Protein 1ZBP (pdb70)

InterPro domains:
  IPR009211 Type VI secretion system accessory component TagJ [PF07024] (139-258)
  IPR009211 Type VI secretion system accessory component TagJ [PIRSF029288] (5-263)
  IPR011990 Tetratricopeptide-like helical domain superfamily [G3DSA:1.25.40.10] (1-86)

Nearest PDB structures (foldseek):
  1zbp-assembly1_A  TM=1.003E+00  e=1.083E-48  Vibrio parahaemolyticus RIMD 2210633
  4uqy-assembly1_A  TM=8.870E-01  e=2.397E-18  Pseudomonas aeruginosa PAO1
  4gyw-assembly2_A  TM=5.677E-01  e=1.350E-01  Homo sapiens
  5hgv-assembly1_A  TM=5.668E-01  e=1.207E-01  Homo sapiens
  6xss-assembly1_A  TM=5.841E-01  e=1.427E-01  synthetic construct

Sequence (261 aa):
TQWKNALSEGQLQQALELLIEAIKASPKDASLRSSFIELLCIDGDFERADEQLQSIKLFPEYLPGASQLRHLVKAAQARKDFAQGAATAKVLGENEELTKSLVSFNLSVSQDYEQVSELALQIEELRQEKGFLANDTSFSDVRDIDDRLGGYIELFSTAGNYFLVPIASINTLEIKSATSLLESVWRPVEFDIDGLGEGEGHPTYVDSESDAQKLGRETDWKQIADKEVYLGLGLKCWLVGEALPISDLQNLQVIKELALE

Secondary structure (DSSP, 8-state):
--HHHHTTTT-HHHHHHHHHHHHHT-TT-HHHHHHHHHHHHHHT-HHHHHHH--HHHH-GGGHHHHHHHHHHHHHHHHHHHHTTS---EE---S-HHHHHHHHHHHH-----HHHHHHHHHHHHHH-----EEETTEEES-EEESSTTTTTEEEEE-TTS-EEEEEGGGEEEEEEPPP-SSGGGTS--EEEEETTTEEEEE----TT--SHHHHTT--EEEEE-SSSS-EEEEES-EEEE---EEGGG--EEEE---TT--

Foldseek 3Di:
DVLVVCVVVLNLVVSLVVLVVVCVVPVLDLVSLVLNLLSCVLQVVLVVSLVSLCCCVSPVVCVVVSVQVNLQSLQLVLVLVLLAADQADEPADPPVVLVVLLNVLSNVVVVVVVSVLVSLVVNLVPQDFFWKQFPNRTFRGKFWPASSLTQWDWFQDSNNGIYTYGVNQWAKKFWDDDPDQNCQAWTKMWTAGPPPGTDITTHQFSPAHRSCQSSQNDKDWDDSDPHPHIHITHFTWMCTHNTHTVVPTGMIHTDDDPVVD

Organism: Vibrio parahaemolyticus serotype O3:K6 (strain RIMD 2210633) (NCBI:txid223926)

CATH classification: 1.25.40.10

Solvent-accessible surface area: 13238 Å² total

Structure (mmCIF, N/CA/C/O backbone):
data_1ZBP
#
_entry.id   1ZBP
#
_cell.length_a   97.407
_cell.length_b   97.407
_cell.length_c   104.994
_cell.angle_alpha   90.00
_cell.angle_beta   90.00
_cell.angle_gamma   120.00
#
_symmetry.space_group_name_H-M   'H 3'
#
loop_
_entity.id
_entity.type
_entity.pdbx_description
1 polymer 'hypothetical protein VPA1032'
2 water water
#
loop_
_atom_site.group_PDB
_atom_site.id
_atom_site.type_symbol
_atom_site.label_atom_id
_atom_site.label_alt_id
_atom_site.label_comp_id
_atom_site.label_asym_id
_atom_site.label_entity_id
_atom_site.label_seq_id
_atom_site.pdbx_PDB_ins_code
_atom_site.Cartn_x
_atom_site.Cartn_y
_atom_site.Cartn_z
_atom_site.occupancy
_atom_site.B_iso_or_equiv
_atom_site.auth_seq_id
_atom_site.auth_comp_id
_atom_site.auth_asym_id
_atom_site.auth_atom_id
_atom_site.pdbx_PDB_model_num
ATOM 1 N N . THR A 1 2 ? 57.769 60.294 60.584 1.00 75.59 2 THR A N 1
ATOM 2 C CA . THR A 1 2 ? 57.084 61.579 60.242 1.00 76.74 2 THR A CA 1
ATOM 3 C C . THR A 1 2 ? 56.192 62.019 61.402 1.00 76.57 2 THR A C 1
ATOM 4 O O . THR A 1 2 ? 56.415 61.614 62.540 1.00 76.62 2 THR A O 1
ATOM 8 N N . GLN A 1 3 ? 55.189 62.849 61.113 1.00 76.99 3 GLN A N 1
ATOM 9 C CA . GLN A 1 3 ? 54.270 63.326 62.147 1.00 76.44 3 GLN A CA 1
ATOM 10 C C . GLN A 1 3 ? 52.838 62.848 61.905 1.00 75.76 3 GLN A C 1
ATOM 11 O O . GLN A 1 3 ? 52.124 62.513 62.851 1.00 75.90 3 GLN A O 1
ATOM 17 N N . TRP A 1 4 ? 52.416 62.829 60.641 1.00 74.81 4 TRP A N 1
ATOM 18 C CA . TRP A 1 4 ? 51.068 62.380 60.300 1.00 73.79 4 TRP A CA 1
ATOM 19 C C . TRP A 1 4 ? 50.928 60.888 60.596 1.00 72.90 4 TRP A C 1
ATOM 20 O O . TRP A 1 4 ? 49.878 60.433 61.050 1.00 72.42 4 TRP A O 1
ATOM 31 N N . LYS A 1 5 ? 52.005 60.142 60.350 1.00 71.89 5 LYS A N 1
ATOM 32 C CA . LYS A 1 5 ? 52.044 58.699 60.568 1.00 71.47 5 LYS A CA 1
ATOM 33 C C . LYS A 1 5 ? 51.934 58.386 62.059 1.00 72.02 5 LYS A C 1
ATOM 34 O O . LYS A 1 5 ? 51.720 57.238 62.459 1.00 71.71 5 LYS A O 1
ATOM 40 N N . ASN A 1 6 ? 52.081 59.425 62.875 1.00 72.53 6 ASN A N 1
ATOM 41 C CA . ASN A 1 6 ? 52.000 59.296 64.324 1.00 72.76 6 ASN A CA 1
ATOM 42 C C . ASN A 1 6 ? 50.585 59.695 64.747 1.00 72.34 6 ASN A C 1
ATOM 43 O O . ASN A 1 6 ? 50.032 59.155 65.709 1.00 73.19 6 ASN A O 1
ATOM 48 N N . ALA A 1 7 ? 49.994 60.637 64.020 1.00 70.66 7 ALA A N 1
ATOM 49 C CA . ALA A 1 7 ? 48.641 61.071 64.3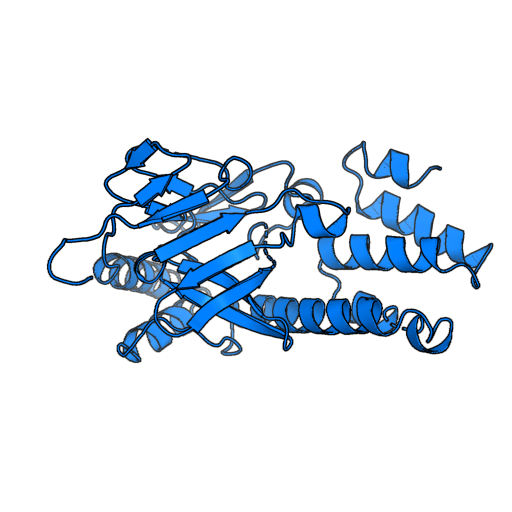29 1.00 69.43 7 ALA A CA 1
ATOM 50 C C . ALA A 1 7 ? 47.669 59.961 63.944 1.00 68.70 7 ALA A C 1
ATOM 51 O O . ALA A 1 7 ? 46.591 59.845 64.520 1.00 69.32 7 ALA A O 1
ATOM 53 N N . LEU A 1 8 ? 48.062 59.147 62.967 1.00 67.71 8 LEU A N 1
ATOM 54 C CA . LEU A 1 8 ? 47.230 58.038 62.505 1.00 67.42 8 LEU A CA 1
ATOM 55 C C . LEU A 1 8 ? 47.259 56.885 63.514 1.00 67.85 8 LEU A C 1
ATOM 56 O O . LEU A 1 8 ? 46.322 56.088 63.584 1.00 67.78 8 LEU A O 1
ATOM 61 N N . SER A 1 9 ? 48.338 56.792 64.289 1.00 68.48 9 SER A N 1
ATOM 62 C CA . SER A 1 9 ? 48.454 55.747 65.309 1.00 69.00 9 SER A CA 1
ATOM 63 C C . SER A 1 9 ? 47.545 56.092 66.491 1.00 69.41 9 SER A C 1
ATOM 64 O O . SER A 1 9 ? 47.078 55.210 67.208 1.00 68.14 9 SER A O 1
ATOM 67 N N . GLU A 1 10 ? 47.307 57.385 66.689 1.00 70.14 10 GLU A N 1
ATOM 68 C CA . GLU A 1 10 ? 46.459 57.841 67.776 1.00 72.36 10 GLU A CA 1
ATOM 69 C C . GLU A 1 10 ? 45.007 57.870 67.330 1.00 72.39 10 GLU A C 1
ATOM 70 O O . GLU A 1 10 ? 44.173 58.548 67.938 1.00 72.56 10 GLU A O 1
ATOM 76 N N . GLY A 1 11 ? 44.716 57.142 66.256 1.00 71.99 11 GLY A N 1
ATOM 77 C CA . GLY A 1 11 ? 43.364 57.087 65.731 1.00 70.52 11 GLY A CA 1
ATOM 78 C C . GLY A 1 11 ? 42.839 58.439 65.299 1.00 69.89 11 GLY A C 1
ATOM 79 O O . GLY A 1 11 ? 41.630 58.644 65.227 1.00 69.74 11 GLY A O 1
ATOM 80 N N . GLN A 1 12 ? 43.744 59.369 65.012 1.00 69.86 12 GLN A N 1
ATOM 81 C CA . GLN A 1 12 ? 43.335 60.704 64.591 1.00 70.48 12 GLN A CA 1
ATOM 82 C C . GLN A 1 12 ? 43.410 60.828 63.068 1.00 69.77 12 GLN A C 1
ATOM 83 O O . GLN A 1 12 ? 44.470 61.121 62.510 1.00 68.30 12 GLN A O 1
ATOM 89 N N . LEU A 1 13 ? 42.277 60.602 62.407 1.00 69.28 13 LEU A N 1
ATOM 90 C CA . LEU A 1 13 ? 42.200 60.666 60.953 1.00 68.18 13 LEU A CA 1
ATOM 91 C C . LEU A 1 13 ? 42.212 62.101 60.443 1.00 67.64 13 LEU A C 1
ATOM 92 O O . LEU A 1 13 ? 42.979 62.428 59.542 1.00 67.40 13 LEU A O 1
ATOM 97 N N . GLN A 1 14 ? 41.373 62.959 61.012 1.00 66.96 14 GLN A N 1
ATOM 98 C CA . GLN A 1 14 ? 41.329 64.346 60.574 1.00 67.05 14 GLN A CA 1
ATOM 99 C C . GLN A 1 14 ? 42.699 65.012 60.699 1.00 67.85 14 GLN A C 1
ATOM 100 O O . GLN A 1 14 ? 43.175 65.646 59.755 1.00 67.80 14 GLN A O 1
ATOM 106 N N . GLN A 1 15 ? 43.334 64.862 61.861 1.00 67.61 15 GLN A N 1
ATOM 107 C CA . GLN A 1 15 ? 44.654 65.447 62.099 1.00 67.33 15 GLN A CA 1
ATOM 108 C C . GLN A 1 15 ? 45.689 64.921 61.107 1.00 66.51 15 GLN A C 1
ATOM 109 O O . GLN A 1 15 ? 46.507 65.682 60.592 1.00 65.61 15 GLN A O 1
ATOM 115 N N . ALA A 1 16 ? 45.648 63.617 60.848 1.00 66.32 16 ALA A N 1
ATOM 116 C CA . ALA A 1 16 ? 46.582 62.981 59.921 1.00 66.10 16 ALA A CA 1
ATOM 117 C C . ALA A 1 16 ? 46.491 63.609 58.531 1.00 65.88 16 ALA A C 1
ATOM 118 O O . ALA A 1 16 ? 47.498 63.712 57.826 1.00 65.53 16 ALA A O 1
ATOM 120 N N . LEU A 1 17 ? 45.287 64.031 58.146 1.00 65.36 17 LEU A N 1
ATOM 121 C CA . LEU A 1 17 ? 45.068 64.660 56.848 1.00 65.65 17 LEU A CA 1
ATOM 122 C C . LEU A 1 17 ? 45.709 66.047 56.801 1.00 65.84 17 LEU A C 1
ATOM 123 O O . LEU A 1 17 ? 46.347 66.413 55.810 1.00 65.83 17 LEU A O 1
ATOM 128 N N . GLU A 1 18 ? 45.547 66.809 57.881 1.00 66.74 18 GLU A N 1
ATOM 129 C CA . GLU A 1 18 ? 46.109 68.159 57.978 1.00 66.24 18 GLU A CA 1
ATOM 130 C C . GLU A 1 18 ? 47.624 68.113 57.850 1.00 65.34 18 GLU A C 1
ATOM 131 O O . GLU A 1 18 ? 48.223 68.931 57.157 1.00 64.53 18 GLU A O 1
ATOM 137 N N . LEU A 1 19 ? 48.240 67.157 58.536 1.00 65.45 19 LEU A N 1
ATOM 138 C CA . LEU A 1 19 ? 49.689 67.009 58.482 1.00 66.32 19 LEU A CA 1
ATOM 139 C C . LEU A 1 19 ? 50.176 66.642 57.071 1.00 65.66 19 LEU A C 1
ATOM 140 O O . LEU A 1 19 ? 51.353 66.812 56.754 1.00 65.73 19 LEU A O 1
ATOM 145 N N . LEU A 1 20 ? 49.270 66.149 56.230 1.00 64.30 20 LEU A N 1
ATOM 146 C CA . LEU A 1 20 ? 49.624 65.783 54.866 1.00 63.53 20 LEU A CA 1
ATOM 147 C C . LEU A 1 20 ? 49.390 66.945 53.905 1.00 64.32 20 LEU A C 1
ATOM 148 O O . LEU A 1 20 ? 50.253 67.267 53.087 1.00 63.96 20 LEU A O 1
ATOM 153 N N . ILE A 1 21 ? 48.227 67.579 54.006 1.00 65.46 21 ILE A N 1
ATOM 154 C CA . ILE A 1 21 ? 47.907 68.700 53.138 1.00 67.04 21 ILE A CA 1
ATOM 155 C C . ILE A 1 21 ? 48.964 69.784 53.258 1.00 68.62 21 ILE A C 1
ATOM 156 O O . ILE A 1 21 ? 49.348 70.392 52.261 1.00 69.37 21 ILE A O 1
ATOM 161 N N . GLU A 1 22 ? 49.428 70.025 54.482 1.00 70.19 22 GLU A N 1
ATOM 162 C CA . GLU A 1 22 ? 50.454 71.032 54.733 1.00 71.32 22 GLU A CA 1
ATOM 163 C C . GLU A 1 22 ? 51.822 70.503 54.295 1.00 71.42 22 GLU A C 1
ATOM 164 O O . GLU A 1 22 ? 52.704 71.275 53.916 1.00 71.55 22 GLU A O 1
ATOM 170 N N . ALA A 1 23 ? 51.993 69.184 54.348 1.00 71.11 23 ALA A N 1
ATOM 171 C CA . ALA A 1 23 ? 53.256 68.559 53.963 1.00 71.35 23 ALA A CA 1
ATOM 172 C C . ALA A 1 23 ? 53.529 68.666 52.465 1.00 72.34 23 ALA A C 1
ATOM 173 O O . ALA A 1 23 ? 54.682 68.790 52.043 1.00 72.90 23 ALA A O 1
ATOM 175 N N . ILE A 1 24 ? 52.471 68.614 51.660 1.00 73.05 24 ILE A N 1
ATOM 176 C CA . ILE A 1 24 ? 52.622 68.716 50.214 1.00 74.31 24 ILE A CA 1
ATOM 177 C C . ILE A 1 24 ? 52.843 70.174 49.797 1.00 74.82 24 ILE A C 1
ATOM 178 O O . ILE A 1 24 ? 53.385 70.444 48.726 1.00 74.53 24 ILE A O 1
ATOM 183 N N . LYS A 1 25 ? 52.426 71.111 50.644 1.00 75.44 25 LYS A N 1
ATOM 184 C CA . LYS A 1 25 ? 52.607 72.532 50.351 1.00 75.81 25 LYS A CA 1
ATOM 185 C C . LYS A 1 25 ? 54.094 72.881 50.458 1.00 75.66 25 LYS A C 1
ATOM 186 O O . LYS A 1 25 ? 54.550 73.867 49.884 1.00 77.08 25 LYS A O 1
ATOM 192 N N . ALA A 1 26 ? 54.843 72.068 51.199 1.00 74.58 26 ALA A N 1
ATOM 193 C CA . ALA A 1 26 ? 56.273 72.287 51.372 1.00 73.99 26 ALA A CA 1
ATOM 194 C C . ALA A 1 26 ? 57.071 71.370 50.444 1.00 73.36 26 ALA A C 1
ATOM 195 O O . ALA A 1 26 ? 58.303 71.371 50.459 1.00 73.01 26 ALA A O 1
ATOM 197 N N . SER A 1 27 ? 56.353 70.589 49.642 1.00 73.02 27 SER A N 1
ATOM 198 C CA . SER A 1 27 ? 56.961 69.662 48.690 1.00 73.36 27 SER A CA 1
ATOM 199 C C . SER A 1 27 ? 55.856 69.115 47.774 1.00 73.15 27 SER A C 1
ATOM 200 O O . SER A 1 27 ? 55.538 67.926 47.808 1.00 73.18 27 SER A O 1
ATOM 203 N N . PRO A 1 28 ? 55.257 69.988 46.939 1.00 72.82 28 PRO A N 1
ATOM 204 C CA . PRO A 1 28 ? 54.181 69.627 46.007 1.00 72.52 28 PRO A CA 1
ATOM 205 C C . PRO A 1 28 ? 54.571 68.650 44.906 1.00 71.50 28 PRO A C 1
ATOM 206 O O . PRO A 1 28 ? 53.709 68.104 44.223 1.00 71.29 28 PRO A O 1
ATOM 210 N N . LYS A 1 29 ? 55.868 68.434 44.736 1.00 71.07 29 LYS A N 1
ATOM 211 C CA . LYS A 1 29 ? 56.343 67.525 43.707 1.00 70.67 29 LYS A CA 1
ATOM 212 C C . LYS A 1 29 ? 56.722 66.172 44.291 1.00 70.37 29 LYS A C 1
ATOM 213 O O . LYS A 1 29 ? 57.536 65.448 43.712 1.00 70.88 29 LYS A O 1
ATOM 219 N N . ASP A 1 30 ? 56.134 65.832 45.438 1.00 69.53 30 ASP A N 1
ATOM 220 C CA . ASP A 1 30 ? 56.414 64.548 46.080 1.00 68.44 30 ASP A CA 1
ATOM 221 C C . ASP A 1 30 ? 55.245 63.580 45.887 1.00 68.12 30 ASP A C 1
ATOM 222 O O . ASP A 1 30 ? 54.127 63.839 46.332 1.00 67.32 30 ASP A O 1
ATOM 227 N N . ALA A 1 31 ? 55.517 62.462 45.221 1.00 67.88 31 ALA A N 1
ATOM 228 C CA . ALA A 1 31 ? 54.499 61.452 44.949 1.00 67.28 31 ALA A CA 1
ATOM 229 C C . ALA A 1 31 ? 54.009 60.754 46.221 1.00 66.98 31 ALA A C 1
ATOM 230 O O . ALA A 1 31 ? 52.800 60.705 46.478 1.00 66.79 31 ALA A O 1
ATOM 232 N N . SER A 1 32 ? 54.949 60.224 47.008 1.00 65.60 32 SER A N 1
ATOM 233 C CA . SER A 1 32 ? 54.640 59.521 48.258 1.00 63.31 32 SER A CA 1
ATOM 234 C C . SER A 1 32 ? 53.681 60.283 49.167 1.00 61.48 32 SER A C 1
ATOM 235 O O . SER A 1 32 ? 52.785 59.68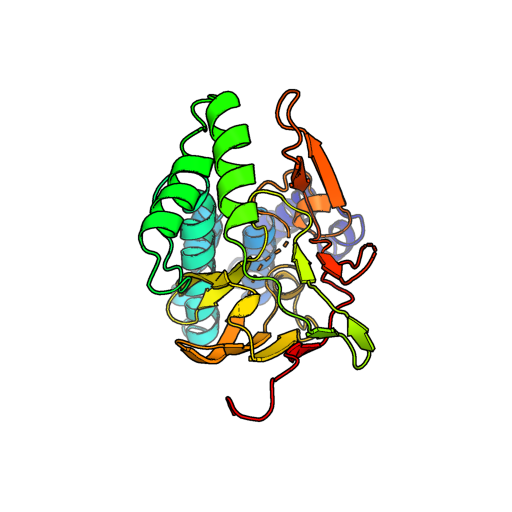9 49.758 1.00 61.49 32 SER A O 1
ATOM 238 N N . LEU A 1 33 ? 53.875 61.593 49.291 1.00 59.90 33 LEU A N 1
ATOM 239 C CA . LEU A 1 33 ? 53.003 62.395 50.137 1.00 57.51 33 LEU A CA 1
ATOM 240 C C . LEU A 1 33 ? 51.604 62.478 49.542 1.00 56.12 33 LEU A C 1
ATOM 241 O O . LEU A 1 33 ? 50.622 62.220 50.235 1.00 56.56 33 LEU A O 1
ATOM 246 N N . ARG A 1 34 ? 51.509 62.831 48.262 1.00 54.30 34 ARG A N 1
ATOM 247 C CA . ARG A 1 34 ? 50.206 62.934 47.608 1.00 51.74 34 ARG A CA 1
ATOM 248 C C . ARG A 1 34 ? 49.487 61.583 47.657 1.00 49.55 34 ARG A C 1
ATOM 249 O O . ARG A 1 34 ? 48.290 61.518 47.944 1.00 48.10 34 ARG A O 1
ATOM 257 N N . SER A 1 35 ? 50.238 60.515 47.397 1.00 46.65 35 SER A N 1
ATOM 258 C CA . SER A 1 35 ? 49.713 59.151 47.420 1.00 47.20 35 SER A CA 1
ATOM 259 C C . SER A 1 35 ? 49.150 58.794 48.794 1.00 48.41 35 SER A C 1
ATOM 260 O O . SER A 1 35 ? 48.032 58.282 48.905 1.00 50.45 35 SER A O 1
ATOM 263 N N . SER A 1 36 ? 49.922 59.058 49.844 1.00 48.03 36 SER A N 1
ATOM 264 C CA . SER A 1 36 ? 49.470 58.768 51.204 1.00 46.37 36 SER A CA 1
ATOM 265 C C . SER A 1 36 ? 48.251 59.617 51.560 1.00 44.74 36 SER A C 1
ATOM 266 O O . SER A 1 36 ? 47.405 59.207 52.354 1.00 44.45 36 SER A O 1
ATOM 269 N N . PHE A 1 37 ? 48.161 60.800 50.966 1.00 43.35 37 PHE A N 1
ATOM 270 C CA . PHE A 1 37 ? 47.040 61.705 51.230 1.00 44.01 37 PHE A CA 1
ATOM 271 C C . PHE A 1 37 ? 45.752 61.192 50.546 1.00 44.51 37 PHE A C 1
ATOM 272 O O . PHE A 1 37 ? 44.638 61.467 51.005 1.00 42.81 37 PHE A O 1
ATOM 280 N N . ILE A 1 38 ? 45.915 60.436 49.457 1.00 44.14 38 ILE A N 1
ATOM 281 C CA . ILE A 1 38 ? 44.784 59.874 48.718 1.00 43.04 38 ILE A CA 1
ATOM 282 C C . ILE A 1 38 ? 44.188 58.690 49.487 1.00 42.57 38 ILE A C 1
ATOM 283 O O . ILE A 1 38 ? 42.962 58.525 49.555 1.00 40.18 38 ILE A O 1
ATOM 288 N N . GLU A 1 39 ? 45.060 57.863 50.058 1.00 42.83 39 GLU A N 1
ATOM 289 C CA . GLU A 1 39 ? 44.606 56.697 50.808 1.00 44.03 39 GLU A CA 1
ATOM 290 C C . GLU A 1 39 ? 43.754 57.125 51.993 1.00 43.17 39 GLU A C 1
ATOM 291 O O . GLU A 1 39 ? 42.633 56.636 52.172 1.00 42.58 39 GLU A O 1
ATOM 297 N N . LEU A 1 40 ? 44.273 58.057 52.787 1.00 42.89 40 LEU A N 1
ATOM 298 C CA . LEU A 1 40 ? 43.551 58.545 53.957 1.00 44.29 40 LEU A CA 1
ATOM 299 C C . LEU A 1 40 ? 42.304 59.340 53.576 1.00 44.02 40 LEU A C 1
ATOM 300 O O . LEU A 1 40 ? 41.466 59.650 54.429 1.00 45.26 40 LEU A O 1
ATOM 305 N N . LEU A 1 41 ? 42.180 59.676 52.296 1.00 43.86 41 LEU A N 1
ATOM 306 C CA . LEU A 1 41 ? 41.007 60.408 51.811 1.00 43.85 41 LEU A CA 1
ATOM 307 C C . LEU A 1 41 ? 39.865 59.426 51.535 1.00 43.07 41 LEU A C 1
ATOM 308 O O . LEU A 1 41 ? 38.686 59.740 51.738 1.00 39.65 41 LEU A O 1
ATOM 313 N N . CYS A 1 42 ? 40.224 58.234 51.066 1.00 42.97 42 CYS A N 1
ATOM 314 C CA . CYS A 1 42 ? 39.223 57.210 50.789 1.00 43.71 42 CYS A CA 1
ATOM 315 C C . CYS A 1 42 ? 38.650 56.675 52.104 1.00 42.90 42 CYS A C 1
ATOM 316 O O . CYS A 1 42 ? 37.454 56.385 52.199 1.00 42.04 42 CYS A O 1
ATOM 319 N N . ILE A 1 43 ? 39.505 56.563 53.118 1.00 41.84 43 ILE A N 1
ATOM 320 C CA . ILE A 1 43 ? 39.074 56.090 54.422 1.00 40.72 43 ILE A CA 1
ATOM 321 C C . ILE A 1 43 ? 38.081 57.089 55.026 1.00 41.24 43 ILE A C 1
ATOM 322 O O . ILE A 1 43 ? 37.110 56.700 55.675 1.00 40.83 43 ILE A O 1
ATOM 327 N N . ASP A 1 44 ? 38.324 58.377 54.801 1.00 41.98 44 ASP A N 1
ATOM 328 C CA . ASP A 1 44 ? 37.454 59.418 55.331 1.00 42.85 44 ASP A CA 1
ATOM 329 C C . ASP A 1 44 ? 36.137 59.451 54.575 1.00 43.39 44 ASP A C 1
ATOM 330 O O . ASP A 1 44 ? 35.130 59.966 55.071 1.00 43.58 44 ASP A O 1
ATOM 335 N N . GLY A 1 45 ? 36.154 58.911 53.361 1.00 43.02 45 GLY A N 1
ATOM 336 C CA . GLY A 1 45 ? 34.952 58.893 52.550 1.00 44.41 45 GLY A CA 1
ATOM 337 C C . GLY A 1 45 ? 34.825 60.065 51.590 1.00 44.78 45 GLY A C 1
ATOM 338 O O . GLY A 1 45 ? 33.884 60.121 50.803 1.00 43.76 45 GLY A O 1
ATOM 339 N N . ASP A 1 46 ? 35.751 61.017 51.656 1.00 46.05 46 ASP A N 1
ATOM 340 C CA . ASP A 1 46 ? 35.690 62.165 50.753 1.00 47.80 46 ASP A CA 1
ATOM 341 C C . ASP A 1 46 ? 36.157 61.673 49.382 1.00 47.61 46 ASP A C 1
ATOM 342 O O . ASP A 1 46 ? 37.326 61.824 49.012 1.00 47.14 46 ASP A O 1
ATOM 347 N N . PHE A 1 47 ? 35.240 61.074 48.630 1.00 47.49 47 PHE A N 1
ATOM 348 C CA . PHE A 1 47 ? 35.580 60.538 47.318 1.00 47.62 47 PHE A CA 1
ATOM 349 C C . PHE A 1 47 ? 35.827 61.628 46.270 1.00 48.82 47 PHE A C 1
ATOM 350 O O . PHE A 1 47 ? 36.776 61.542 45.482 1.00 48.73 47 PHE A O 1
ATOM 358 N N . GLU A 1 48 ? 34.982 62.653 46.260 1.00 50.08 48 GLU A N 1
ATOM 359 C CA . GLU A 1 48 ? 35.121 63.735 45.289 1.00 52.97 48 GLU A CA 1
ATOM 360 C C . GLU A 1 48 ? 36.540 64.323 45.322 1.00 52.13 48 GLU A C 1
ATOM 361 O O . GLU A 1 48 ? 37.135 64.580 44.275 1.00 50.99 48 GLU A O 1
ATOM 367 N N . ARG A 1 49 ? 37.076 64.506 46.528 1.00 51.03 49 ARG A N 1
ATOM 368 C CA . ARG A 1 49 ? 38.421 65.045 46.726 1.00 50.17 49 ARG A CA 1
ATOM 369 C C . ARG A 1 49 ? 39.483 64.015 46.318 1.00 49.02 49 ARG A C 1
ATOM 370 O O . ARG A 1 49 ? 40.413 64.330 45.570 1.00 48.38 49 ARG A O 1
ATOM 378 N N . ALA A 1 50 ? 39.343 62.787 46.815 1.00 46.63 50 ALA A N 1
ATOM 379 C CA . ALA A 1 50 ? 40.284 61.712 46.501 1.00 45.90 50 ALA A CA 1
ATOM 380 C C . ALA A 1 50 ? 40.450 61.569 44.992 1.00 44.54 50 ALA A C 1
ATOM 381 O O . ALA A 1 50 ? 41.549 61.347 44.491 1.00 44.65 50 ALA A O 1
ATOM 383 N N . ASP A 1 51 ? 39.346 61.700 44.272 1.00 44.38 51 ASP A N 1
ATOM 384 C CA . ASP A 1 51 ? 39.375 61.579 42.829 1.00 45.08 51 ASP A CA 1
ATOM 385 C C . ASP A 1 51 ? 40.147 62.769 42.257 1.00 45.53 51 ASP A C 1
ATOM 386 O O . ASP A 1 51 ? 40.980 62.604 41.369 1.00 44.18 51 ASP A O 1
ATOM 391 N N . GLU A 1 52 ? 39.888 63.960 42.793 1.00 46.00 52 GLU A N 1
ATOM 392 C CA . GLU A 1 52 ? 40.576 65.174 42.356 1.00 48.18 52 GLU A CA 1
ATOM 393 C C . GLU A 1 52 ? 42.088 64.986 42.475 1.00 47.66 52 GLU A C 1
ATOM 394 O O . GLU A 1 52 ? 42.837 65.328 41.564 1.00 47.11 52 GLU A O 1
ATOM 400 N N . GLN A 1 53 ? 42.537 64.440 43.600 1.00 46.98 53 GLN A N 1
ATOM 401 C CA . GLN A 1 53 ? 43.963 64.213 43.812 1.00 46.26 53 GLN A CA 1
ATOM 402 C C . GLN A 1 53 ? 44.510 63.119 42.892 1.00 46.11 53 GLN A C 1
ATOM 403 O O . GLN A 1 53 ? 45.669 63.159 42.486 1.00 43.64 53 GLN A O 1
ATOM 409 N N . LEU A 1 54 ? 43.674 62.138 42.569 1.00 46.42 54 LEU A N 1
ATOM 410 C CA . LEU A 1 54 ? 44.093 61.054 41.690 1.00 46.27 54 LEU A CA 1
ATOM 411 C C . LEU A 1 54 ? 44.264 61.565 40.257 1.00 47.36 54 LEU A C 1
ATOM 412 O O . LEU A 1 54 ? 45.097 61.064 39.507 1.00 47.10 54 LEU A O 1
ATOM 425 N N . GLN A 1 56 ? 45.243 64.620 39.511 1.00 49.33 56 GLN A N 1
ATOM 426 C CA . GLN A 1 56 ? 46.458 65.425 39.527 1.00 48.21 56 GLN A CA 1
ATOM 427 C C . GLN A 1 56 ? 47.734 64.597 39.534 1.00 48.00 56 GLN A C 1
ATOM 428 O O . GLN A 1 56 ? 48.670 64.892 38.791 1.00 48.80 56 GLN A O 1
ATOM 434 N N . SER A 1 57 ? 47.769 63.561 40.364 1.00 47.54 57 SER A N 1
ATOM 435 C CA . SER A 1 57 ? 48.935 62.688 40.433 1.00 47.42 57 SER A CA 1
ATOM 436 C C . SER A 1 57 ? 49.237 62.028 39.080 1.00 45.81 57 SER A C 1
ATOM 437 O O . SER A 1 57 ? 50.387 61.688 38.789 1.00 45.38 57 SER A O 1
ATOM 440 N N . ILE A 1 58 ? 48.209 61.849 38.255 1.00 44.72 58 ILE A N 1
ATOM 441 C CA . ILE A 1 58 ? 48.399 61.239 36.942 1.00 42.25 58 ILE A CA 1
ATOM 442 C C . ILE A 1 58 ? 49.157 62.210 36.060 1.00 41.61 58 ILE A C 1
ATOM 443 O O . ILE A 1 58 ? 50.066 61.816 35.325 1.00 41.63 58 ILE A O 1
ATOM 448 N N . LYS A 1 59 ? 48.786 63.485 36.144 1.00 41.17 59 LYS A N 1
ATOM 449 C CA . LYS A 1 59 ? 49.444 64.522 35.354 1.00 41.37 59 LYS A CA 1
ATOM 450 C C . LYS A 1 59 ? 50.878 64.700 35.807 1.00 41.36 59 LYS A C 1
ATOM 451 O O . LYS A 1 59 ? 51.794 64.792 34.986 1.00 40.80 59 LYS A O 1
ATOM 457 N N . LEU A 1 60 ? 51.064 64.741 37.122 1.00 41.41 60 LEU A N 1
ATOM 458 C CA . LEU A 1 60 ? 52.376 64.949 37.702 1.00 40.65 60 LEU A CA 1
ATOM 459 C C . LEU A 1 60 ? 53.293 63.759 37.655 1.00 40.14 60 LEU A C 1
ATOM 460 O O . LEU A 1 60 ? 54.504 63.913 37.511 1.00 38.89 60 LEU A O 1
ATOM 465 N N . PHE A 1 61 ? 52.710 62.569 37.778 1.00 41.65 61 PHE A N 1
ATOM 466 C CA . PHE A 1 61 ? 53.482 61.319 37.812 1.00 41.49 61 PHE A CA 1
ATOM 467 C C . PHE A 1 61 ? 52.840 60.236 36.937 1.00 42.88 61 PHE A C 1
ATOM 468 O O . PHE A 1 61 ? 52.500 59.149 37.422 1.00 42.96 61 PHE A O 1
ATOM 476 N N . PRO A 1 62 ? 52.686 60.512 35.629 1.00 42.24 62 PRO A N 1
ATOM 477 C CA . PRO A 1 62 ? 52.081 59.565 34.689 1.00 42.07 62 PRO A CA 1
ATOM 478 C C . PRO A 1 62 ? 52.709 58.176 34.701 1.00 41.44 62 PRO A C 1
ATOM 479 O O . PRO A 1 62 ? 52.158 57.230 34.133 1.00 40.82 62 PRO A O 1
ATOM 483 N N . GLU A 1 63 ? 53.865 58.052 35.340 1.00 40.60 63 GLU A N 1
ATOM 484 C CA . GLU A 1 63 ? 54.544 56.765 35.413 1.00 42.06 63 GLU A CA 1
ATOM 485 C C . GLU A 1 63 ? 53.796 55.824 36.365 1.00 41.42 63 GLU A C 1
ATOM 486 O O . GLU A 1 63 ? 53.961 54.609 36.298 1.00 41.53 63 GLU A O 1
ATOM 492 N N . TYR A 1 64 ? 52.980 56.398 37.245 1.00 41.39 64 TYR A N 1
ATOM 493 C CA . TYR A 1 64 ? 52.195 55.621 38.195 1.00 41.04 64 TYR A CA 1
ATOM 494 C C . TYR A 1 64 ? 50.720 55.652 37.813 1.00 39.55 64 TYR A C 1
ATOM 495 O O . TYR A 1 64 ? 49.846 55.747 38.681 1.00 39.69 64 TYR A O 1
ATOM 504 N N . LEU A 1 65 ? 50.436 55.592 36.514 1.00 37.40 65 LEU A N 1
ATOM 505 C CA . LEU A 1 65 ? 49.050 55.613 36.043 1.00 35.82 65 LEU A CA 1
ATOM 506 C C . LEU A 1 65 ? 48.308 54.341 36.472 1.00 34.75 65 LEU A C 1
ATOM 507 O O . LEU A 1 65 ? 47.173 54.406 36.952 1.00 33.57 65 LEU A O 1
ATOM 512 N N . PRO A 1 66 ? 48.951 53.166 36.323 1.00 35.02 66 PRO A N 1
ATOM 513 C CA . PRO A 1 66 ? 48.282 51.920 36.716 1.00 34.54 66 PRO A CA 1
ATOM 514 C C . PRO A 1 66 ? 47.686 51.976 38.122 1.00 36.12 66 PRO A C 1
ATOM 515 O O . PRO A 1 66 ? 46.495 51.733 38.308 1.00 36.76 66 PRO A O 1
ATOM 519 N N . GLY A 1 67 ? 48.510 52.309 39.106 1.00 35.59 67 GLY A N 1
ATOM 520 C CA . GLY A 1 67 ? 48.013 52.374 40.462 1.00 35.68 67 GLY A CA 1
ATOM 521 C C . GLY A 1 67 ? 46.996 53.482 40.687 1.00 36.18 67 GLY A C 1
ATOM 522 O O . GLY A 1 67 ? 46.000 53.295 41.407 1.00 34.84 67 GLY A O 1
ATOM 523 N N . ALA A 1 68 ? 47.239 54.644 40.081 1.00 35.79 68 ALA A N 1
ATOM 524 C CA . ALA A 1 68 ? 46.337 55.785 40.235 1.00 34.22 68 ALA A CA 1
ATOM 525 C C . ALA A 1 68 ? 44.974 55.478 39.619 1.00 33.36 68 ALA A C 1
ATOM 526 O O . ALA A 1 68 ? 43.926 55.816 40.180 1.00 30.77 68 ALA A O 1
ATOM 528 N N . SER A 1 69 ? 45.013 54.841 38.452 1.00 33.53 69 SER A N 1
ATOM 529 C CA . SER A 1 69 ? 43.811 54.452 37.722 1.00 35.10 69 SER A CA 1
ATOM 530 C C . SER A 1 69 ? 43.004 53.448 38.546 1.00 36.60 69 SER A C 1
ATOM 531 O O . SER A 1 69 ? 41.796 53.599 38.731 1.00 38.49 69 SER A O 1
ATOM 534 N N . GLN A 1 70 ? 43.680 52.420 39.040 1.00 36.96 70 GLN A N 1
ATOM 535 C CA . GLN A 1 70 ? 43.035 51.407 39.864 1.00 39.23 70 GLN A CA 1
ATOM 536 C C . GLN A 1 70 ? 42.284 52.047 41.033 1.00 38.81 70 GLN A C 1
ATOM 537 O O . GLN A 1 70 ? 41.147 51.670 41.319 1.00 40.38 70 GLN A O 1
ATOM 543 N N . LEU A 1 71 ? 42.912 53.012 41.704 1.00 37.73 71 LEU A N 1
ATOM 544 C CA . LEU A 1 71 ? 42.272 53.715 42.826 1.00 36.12 71 LEU A CA 1
ATOM 545 C C . LEU A 1 71 ? 41.048 54.486 42.337 1.00 36.79 71 LEU A C 1
ATOM 546 O O . LEU A 1 71 ? 40.063 54.641 43.066 1.00 37.16 71 LEU A O 1
ATOM 551 N N . ARG A 1 72 ? 41.117 55.000 41.111 1.00 36.88 72 ARG A N 1
ATOM 552 C CA . ARG A 1 72 ? 39.994 55.744 40.558 1.00 36.87 72 ARG A CA 1
ATOM 553 C C . ARG A 1 72 ? 38.789 54.815 40.490 1.00 36.41 72 ARG A C 1
ATOM 554 O O . ARG A 1 72 ? 37.678 55.186 40.875 1.00 35.37 72 ARG A O 1
ATOM 562 N N . HIS A 1 73 ? 39.022 53.599 40.008 1.00 36.55 73 HIS A N 1
ATOM 563 C CA . HIS A 1 73 ? 37.974 52.590 39.908 1.00 37.44 73 HIS A CA 1
ATOM 564 C C . HIS A 1 73 ? 37.405 52.241 41.289 1.00 35.44 73 HIS A C 1
ATOM 565 O O . HIS A 1 73 ? 36.196 52.122 41.448 1.00 35.38 73 HIS A O 1
ATOM 572 N N . LEU A 1 74 ? 38.273 52.086 42.282 1.00 34.86 74 LEU A N 1
ATOM 573 C CA . LEU A 1 74 ? 37.815 51.770 43.628 1.00 35.04 74 LEU A CA 1
ATOM 574 C C . LEU A 1 74 ? 36.988 52.911 44.184 1.00 35.49 74 LEU A C 1
ATOM 575 O O . LEU A 1 74 ? 35.955 52.678 44.816 1.00 33.88 74 LEU A O 1
ATOM 580 N N . VAL A 1 75 ? 37.435 54.145 43.942 1.00 35.56 75 VAL A N 1
ATOM 581 C CA . VAL A 1 75 ? 36.714 55.322 44.423 1.00 35.43 75 VAL A CA 1
ATOM 582 C C . VAL A 1 75 ? 35.346 55.411 43.759 1.00 36.06 75 VAL A C 1
ATOM 583 O O . VAL A 1 75 ? 34.372 55.830 44.391 1.00 38.40 75 VAL A O 1
ATOM 587 N N . LYS A 1 76 ? 35.271 54.997 42.496 1.00 35.15 76 LYS A N 1
ATOM 588 C CA . LYS A 1 76 ? 34.017 55.007 41.757 1.00 33.86 76 LYS A CA 1
ATOM 589 C C . LYS A 1 76 ? 33.067 53.979 42.376 1.00 31.49 76 LYS A C 1
ATOM 590 O O . LYS A 1 76 ? 31.928 54.305 42.713 1.00 30.32 76 LYS A O 1
ATOM 596 N N . ALA A 1 77 ? 33.543 52.746 42.541 1.00 30.49 77 ALA A N 1
ATOM 597 C CA . ALA A 1 77 ? 32.722 51.694 43.144 1.00 29.35 77 ALA A CA 1
ATOM 598 C C . ALA A 1 77 ? 32.233 52.136 44.527 1.00 29.35 77 ALA A C 1
ATOM 599 O O . ALA A 1 77 ? 31.060 51.984 44.847 1.00 30.14 77 ALA A O 1
ATOM 601 N N . ALA A 1 78 ? 33.133 52.705 45.328 1.00 30.60 78 ALA A N 1
ATOM 602 C CA . ALA A 1 78 ? 32.796 53.162 46.672 1.00 32.46 78 ALA A CA 1
ATOM 603 C C . ALA A 1 78 ? 31.804 54.308 46.618 1.00 34.61 78 ALA A C 1
ATOM 604 O O . ALA A 1 78 ? 31.049 54.552 47.576 1.00 34.68 78 ALA A O 1
ATOM 606 N N . GLN A 1 79 ? 31.801 55.031 45.504 1.00 35.70 79 GLN A N 1
ATOM 607 C CA . GLN A 1 79 ? 30.864 56.130 45.383 1.00 35.11 79 GLN A CA 1
ATOM 608 C C . GLN A 1 79 ? 29.496 55.544 45.068 1.00 34.06 79 GLN A C 1
ATOM 609 O O . GLN A 1 79 ? 28.486 55.974 45.624 1.00 31.73 79 GLN A O 1
ATOM 615 N N . ALA A 1 80 ? 29.464 54.547 44.189 1.00 34.00 80 ALA A N 1
ATOM 616 C CA . ALA A 1 80 ? 28.186 53.926 43.835 1.00 36.88 80 ALA A CA 1
ATOM 617 C C . ALA A 1 80 ? 27.541 53.292 45.082 1.00 38.29 80 ALA A C 1
ATOM 618 O O . ALA A 1 80 ? 26.311 53.264 45.211 1.00 40.21 80 ALA A O 1
ATOM 620 N N . ARG A 1 81 ? 28.373 52.791 45.995 1.00 37.94 81 ARG A N 1
ATOM 621 C CA . ARG A 1 81 ? 27.885 52.174 47.224 1.00 38.61 81 ARG A CA 1
ATOM 622 C C . ARG A 1 81 ? 27.327 53.225 48.168 1.00 39.42 81 ARG A C 1
ATOM 623 O O . ARG A 1 81 ? 26.284 53.025 48.790 1.00 38.13 81 ARG A O 1
ATOM 631 N N . LYS A 1 82 ? 28.024 54.345 48.295 1.00 42.48 82 LYS A N 1
ATOM 632 C CA . LYS A 1 82 ? 27.528 55.389 49.178 1.00 44.97 82 LYS A CA 1
ATOM 633 C C . LYS A 1 82 ? 26.204 55.879 48.611 1.00 46.19 82 LYS A C 1
ATOM 634 O O . LYS A 1 82 ? 25.306 56.270 49.353 1.00 47.13 82 LYS A O 1
ATOM 640 N N . ASP A 1 83 ? 26.071 55.841 47.288 1.00 47.29 83 ASP A N 1
ATOM 641 C CA . ASP A 1 83 ? 24.825 56.278 46.678 1.00 48.62 83 ASP A CA 1
ATOM 642 C C . ASP A 1 83 ? 23.746 55.212 46.790 1.00 49.51 83 ASP A C 1
ATOM 643 O O . ASP A 1 83 ? 22.574 55.524 47.012 1.00 49.98 83 ASP A O 1
ATOM 648 N N . PHE A 1 84 ? 24.137 53.952 46.651 1.00 49.32 84 PHE A N 1
ATOM 649 C CA . PHE A 1 84 ? 23.171 52.876 46.759 1.00 49.15 84 PHE A CA 1
ATOM 650 C C . PHE A 1 84 ? 22.433 52.929 48.096 1.00 51.01 84 PHE A C 1
ATOM 651 O O . PHE A 1 84 ? 21.322 52.414 48.225 1.00 51.70 84 PHE A O 1
ATOM 659 N N . ALA A 1 85 ? 23.044 53.563 49.090 1.00 53.81 85 ALA A N 1
ATOM 660 C CA . ALA A 1 85 ? 22.420 53.682 50.405 1.00 56.39 85 ALA A CA 1
ATOM 661 C C . ALA A 1 85 ? 21.094 54.456 50.305 1.00 57.66 85 ALA A C 1
ATOM 662 O O . ALA A 1 85 ? 20.478 54.772 51.322 1.00 58.27 85 ALA A O 1
ATOM 664 N N . GLN A 1 86 ? 20.677 54.745 49.069 1.00 59.20 86 GLN A N 1
ATOM 665 C CA . GLN A 1 86 ? 19.432 55.445 48.762 1.00 59.79 86 GLN A CA 1
ATOM 666 C C . GLN A 1 86 ? 18.914 55.075 47.358 1.00 61.13 86 GLN A C 1
ATOM 667 O O . GLN A 1 86 ? 17.851 54.465 47.227 1.00 62.47 86 GLN A O 1
ATOM 673 N N . GLY A 1 87 ? 19.665 55.428 46.314 1.00 60.96 87 GLY A N 1
ATOM 674 C CA . GLY A 1 87 ? 19.247 55.125 44.949 1.00 60.10 87 GLY A CA 1
ATOM 675 C C . GLY A 1 87 ? 19.927 53.924 44.307 1.00 61.17 87 GLY A C 1
ATOM 676 O O . GLY A 1 87 ? 20.929 53.429 44.812 1.00 61.46 87 GLY A O 1
ATOM 677 N N . ALA A 1 88 ? 19.390 53.453 43.185 1.00 61.21 88 ALA A N 1
ATOM 678 C CA . ALA A 1 88 ? 19.958 52.292 42.497 1.00 61.39 88 ALA A CA 1
ATOM 679 C C . ALA A 1 88 ? 21.252 52.631 41.763 1.00 61.16 88 ALA A C 1
ATOM 680 O O . ALA A 1 88 ? 21.260 53.467 40.861 1.00 62.45 88 ALA A O 1
ATOM 682 N N . ALA A 1 89 ? 22.338 51.965 42.148 1.00 60.03 89 ALA A N 1
ATOM 683 C CA . ALA A 1 89 ? 23.649 52.183 41.545 1.00 57.38 89 ALA A CA 1
ATOM 684 C C . ALA A 1 89 ? 24.543 50.977 41.814 1.00 56.24 89 ALA A C 1
ATOM 685 O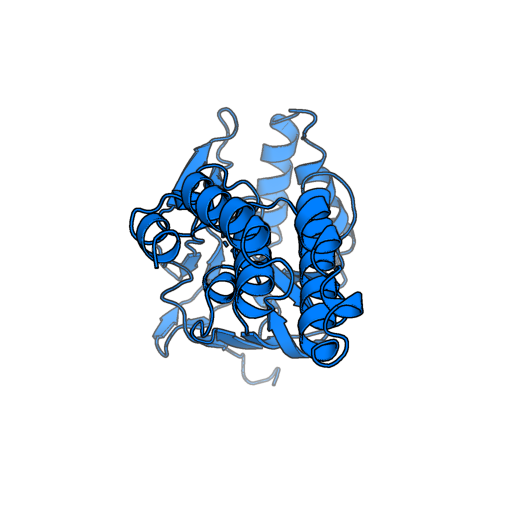 O . ALA A 1 89 ? 25.766 51.092 41.826 1.00 55.43 89 ALA A O 1
ATOM 687 N N . THR A 1 90 ? 23.923 49.820 42.016 1.00 55.13 90 THR A N 1
ATOM 688 C CA . THR A 1 90 ? 24.655 48.597 42.312 1.00 53.80 90 THR A CA 1
ATOM 689 C C . THR A 1 90 ? 24.284 47.434 41.386 1.00 52.63 90 THR A C 1
ATOM 690 O O . THR A 1 90 ? 23.150 47.330 40.914 1.00 52.68 90 THR A O 1
ATOM 694 N N . ALA A 1 91 ? 25.244 46.553 41.139 1.00 51.62 91 ALA A N 1
ATOM 695 C CA . ALA A 1 91 ? 25.009 45.393 40.292 1.00 50.98 91 ALA A CA 1
ATOM 696 C C . ALA A 1 91 ? 24.995 44.155 41.178 1.00 52.20 91 ALA A C 1
ATOM 697 O O . ALA A 1 91 ? 26.023 43.507 41.368 1.00 54.88 91 ALA A O 1
ATOM 699 N N . LYS A 1 92 ? 23.835 43.826 41.729 1.00 50.27 92 LYS A N 1
ATOM 700 C CA . LYS A 1 92 ? 23.744 42.657 42.584 1.00 50.89 92 LYS A CA 1
ATOM 701 C C . LYS A 1 92 ? 23.425 41.366 41.852 1.00 50.62 92 LYS A C 1
ATOM 702 O O . LYS A 1 92 ? 22.424 41.262 41.148 1.00 49.04 92 LYS A O 1
ATOM 708 N N . VAL A 1 93 ? 24.294 40.381 42.056 1.00 52.56 93 VAL A N 1
ATOM 709 C CA . VAL A 1 93 ? 24.183 39.066 41.444 1.00 54.93 93 VAL A CA 1
ATOM 710 C C . VAL A 1 93 ? 23.390 38.167 42.370 1.00 56.72 93 VAL A C 1
ATOM 711 O O . VAL A 1 93 ? 23.779 37.022 42.615 1.00 59.01 93 VAL A O 1
ATOM 715 N N . LEU A 1 94 ? 22.287 38.683 42.900 1.00 57.37 94 LEU A N 1
ATOM 716 C CA . LEU A 1 94 ? 21.469 37.893 43.812 1.00 60.15 94 LEU A CA 1
ATOM 717 C C . LEU A 1 94 ? 20.916 36.665 43.084 1.00 62.38 94 LEU A C 1
ATOM 718 O O . LEU A 1 94 ? 20.820 35.572 43.663 1.00 63.40 94 LEU A O 1
ATOM 723 N N . GLY A 1 95 ? 20.553 36.842 41.818 1.00 62.72 95 GLY A N 1
ATOM 724 C CA . GLY A 1 95 ? 20.036 35.719 41.064 1.00 64.52 95 GLY A CA 1
ATOM 725 C C . GLY A 1 95 ? 18.868 36.090 40.187 1.00 65.67 95 GLY A C 1
ATOM 726 O O . GLY A 1 95 ? 18.807 37.197 39.653 1.00 66.34 95 GLY A O 1
ATOM 727 N N . GLU A 1 96 ? 17.935 35.158 40.038 1.00 66.64 96 GLU A N 1
ATOM 728 C CA . GLU A 1 96 ? 16.770 35.392 39.209 1.00 67.82 96 GLU A CA 1
ATOM 729 C C . GLU A 1 96 ? 15.683 36.161 39.958 1.00 67.50 96 GLU A C 1
ATOM 730 O O . GLU A 1 96 ? 14.795 36.754 39.337 1.00 68.22 96 GLU A O 1
ATOM 736 N N . ASN A 1 97 ? 15.757 36.166 41.286 1.00 65.98 97 ASN A N 1
ATOM 737 C CA . ASN A 1 97 ? 14.755 36.862 42.087 1.00 64.08 97 ASN A CA 1
ATOM 738 C C . ASN A 1 97 ? 14.903 38.368 41.946 1.00 63.85 97 ASN A C 1
ATOM 739 O O . ASN A 1 97 ? 15.263 39.053 42.901 1.00 63.14 97 ASN A O 1
ATOM 744 N N . GLU A 1 98 ? 14.615 38.878 40.751 1.00 64.79 98 GLU A N 1
ATOM 745 C CA . GLU A 1 98 ? 14.713 40.308 40.477 1.00 65.18 98 GLU A CA 1
ATOM 746 C C . GLU A 1 98 ? 13.720 41.091 41.332 1.00 63.68 98 GLU A C 1
ATOM 747 O O . GLU A 1 98 ? 13.662 42.318 41.266 1.00 62.86 98 GLU A O 1
ATOM 753 N N . GLU A 1 99 ? 12.937 40.373 42.131 1.00 63.18 99 GLU A N 1
ATOM 754 C CA . GLU A 1 99 ? 11.957 41.005 43.004 1.00 62.81 99 GLU A CA 1
ATOM 755 C C . GLU A 1 99 ? 12.681 41.393 44.292 1.00 61.57 99 GLU A C 1
ATOM 756 O O . GLU A 1 99 ? 12.375 42.407 44.924 1.00 61.73 99 GLU A O 1
ATOM 762 N N . LEU A 1 100 ? 13.657 40.575 44.669 1.00 60.66 100 LEU A N 1
ATOM 763 C CA . LEU A 1 100 ? 14.449 40.821 45.868 1.00 59.07 100 LEU A CA 1
ATOM 764 C C . LEU A 1 100 ? 15.291 42.085 45.680 1.00 58.25 100 LEU A C 1
ATOM 765 O O . LEU A 1 100 ? 15.503 42.850 46.620 1.00 57.24 100 LEU A O 1
ATOM 770 N N . THR A 1 101 ? 15.766 42.296 44.457 1.00 57.63 101 THR A N 1
ATOM 771 C CA . THR A 1 101 ? 16.563 43.468 44.147 1.00 57.64 101 THR A CA 1
ATOM 772 C C . THR A 1 101 ? 15.735 44.714 44.442 1.00 59.19 101 THR A C 1
ATOM 773 O O . THR A 1 101 ? 16.257 45.726 44.925 1.00 60.93 101 THR A O 1
ATOM 777 N N . LYS A 1 102 ? 14.439 44.636 44.155 1.00 59.16 102 LYS A N 1
ATOM 778 C CA . LYS A 1 102 ? 13.543 45.754 44.421 1.00 59.44 102 LYS A CA 1
ATOM 779 C C . LYS A 1 102 ? 13.470 45.964 45.931 1.00 57.90 102 LYS A C 1
ATOM 780 O O . LYS A 1 102 ? 13.595 47.087 46.417 1.00 57.72 102 LYS A O 1
ATOM 786 N N . SER A 1 103 ? 13.278 44.879 46.673 1.00 56.80 103 SER A N 1
ATOM 787 C CA . SER A 1 103 ? 13.203 44.970 48.123 1.00 56.05 103 SER A CA 1
ATOM 788 C C . SER A 1 103 ? 14.450 45.639 48.724 1.00 55.29 103 SER A C 1
ATOM 789 O O . SER A 1 103 ? 14.331 46.481 49.615 1.00 55.74 103 SER A O 1
ATOM 792 N N . LEU A 1 104 ? 15.639 45.278 48.238 1.00 53.91 104 LEU A N 1
ATOM 793 C CA . LEU A 1 104 ? 16.889 45.863 48.750 1.00 52.74 104 LEU A CA 1
ATOM 794 C C . LEU A 1 104 ? 16.987 47.377 48.525 1.00 52.41 104 LEU A C 1
ATOM 795 O O . LEU A 1 104 ? 17.409 48.118 49.421 1.00 50.56 104 LEU A O 1
ATOM 800 N N . VAL A 1 105 ? 16.613 47.831 47.329 1.00 51.57 105 VAL A N 1
ATOM 801 C CA . VAL A 1 105 ? 16.647 49.254 47.017 1.00 50.93 105 VAL A CA 1
ATOM 802 C C . VAL A 1 105 ? 15.544 50.004 47.786 1.00 49.49 105 VAL A C 1
ATOM 803 O O . VAL A 1 105 ? 15.780 51.099 48.290 1.00 49.37 105 VAL A O 1
ATOM 807 N N . SER A 1 106 ? 14.355 49.406 47.894 1.00 49.17 106 SER A N 1
ATOM 808 C CA . SER A 1 106 ? 13.241 50.027 48.619 1.00 48.85 106 SER A CA 1
ATOM 809 C C . SER A 1 106 ? 13.565 50.144 50.108 1.00 50.09 106 SER A C 1
ATOM 810 O O . SER A 1 106 ? 13.046 51.038 50.794 1.00 49.78 106 SER A O 1
ATOM 813 N N . PHE A 1 107 ? 14.417 49.237 50.602 1.00 49.25 107 PHE A N 1
ATOM 814 C CA . PHE A 1 107 ? 14.844 49.238 52.006 1.00 47.49 107 PHE A CA 1
ATOM 815 C C . PHE A 1 107 ? 15.577 50.552 52.276 1.00 48.50 107 PHE A C 1
ATOM 816 O O . PHE A 1 107 ? 15.284 51.242 53.257 1.00 50.12 107 PHE A O 1
ATOM 824 N N . ASN A 1 108 ? 16.514 50.914 51.401 1.00 47.70 108 ASN A N 1
ATOM 825 C CA . ASN A 1 108 ? 17.253 52.166 51.574 1.00 48.49 108 ASN A CA 1
ATOM 826 C C . ASN A 1 108 ? 16.371 53.374 51.289 1.00 49.53 108 ASN A C 1
ATOM 827 O O . ASN A 1 108 ? 16.480 54.398 51.963 1.00 48.10 108 ASN A O 1
ATOM 832 N N . LEU A 1 109 ? 15.499 53.254 50.291 1.00 52.17 109 LEU A N 1
ATOM 833 C CA . LEU A 1 109 ? 14.592 54.347 49.942 1.00 55.04 109 LEU A CA 1
ATOM 834 C C . LEU A 1 109 ? 13.704 54.689 51.134 1.00 56.98 109 LEU A C 1
ATOM 835 O O . LEU A 1 109 ? 13.327 55.842 51.317 1.00 58.25 109 LEU A O 1
ATOM 840 N N . SER A 1 110 ? 13.377 53.680 51.941 1.00 58.49 110 SER A N 1
ATOM 841 C CA . SER A 1 110 ? 12.557 53.881 53.129 1.00 59.95 110 SER A CA 1
ATOM 842 C C . SER A 1 110 ? 13.410 54.380 54.293 1.00 61.64 110 SER A C 1
ATOM 843 O O . SER A 1 110 ? 12.924 55.117 55.149 1.00 62.44 110 SER A O 1
ATOM 854 N N . VAL A 1 112 ? 15.774 56.444 54.131 1.00 64.26 112 VAL A N 1
ATOM 855 C CA . VAL A 1 112 ? 15.897 57.879 53.938 1.00 65.25 112 VAL A CA 1
ATOM 856 C C . VAL A 1 112 ? 14.542 58.588 54.081 1.00 65.67 112 VAL A C 1
ATOM 857 O O . VAL A 1 112 ? 14.477 59.694 54.617 1.00 66.02 112 VAL A O 1
ATOM 861 N N . SER A 1 113 ? 13.463 57.955 53.620 1.00 65.14 113 SER A N 1
ATOM 862 C CA . SER A 1 113 ? 12.128 58.554 53.725 1.00 65.60 113 SER A CA 1
ATOM 863 C C . SER A 1 113 ? 11.617 58.426 55.154 1.00 65.75 113 SER A C 1
ATOM 864 O O . SER A 1 113 ? 10.511 58.858 55.472 1.00 66.05 113 SER A O 1
ATOM 867 N N . GLN A 1 114 ? 12.434 57.813 56.004 1.00 65.60 114 GLN A N 1
ATOM 868 C CA . GLN A 1 114 ? 12.107 57.603 57.405 1.00 64.50 114 GLN A CA 1
ATOM 869 C C . GLN A 1 114 ? 10.873 56.735 57.666 1.00 63.30 114 GLN A C 1
ATOM 870 O O . GLN A 1 114 ? 10.345 56.727 58.776 1.00 63.38 114 GLN A O 1
ATOM 876 N N . ASP A 1 115 ? 10.406 56.003 56.660 1.00 62.02 115 ASP A N 1
ATOM 877 C CA . ASP A 1 115 ? 9.253 55.132 56.860 1.00 61.10 115 ASP A CA 1
ATOM 878 C C . ASP A 1 115 ? 9.773 53.835 57.469 1.00 61.51 115 ASP A C 1
ATOM 879 O O . ASP A 1 115 ? 9.874 52.812 56.795 1.00 60.13 115 ASP A O 1
ATOM 884 N N . TYR A 1 116 ? 10.108 53.900 58.756 1.00 63.42 116 TYR A N 1
ATOM 885 C CA . TYR A 1 116 ? 10.645 52.761 59.490 1.00 64.98 116 TYR A CA 1
ATOM 886 C C . TYR A 1 116 ? 9.655 51.615 59.638 1.00 66.39 116 TYR A C 1
ATOM 887 O O . TYR A 1 116 ? 9.964 50.598 60.259 1.00 66.95 116 TYR A O 1
ATOM 896 N N . GLU A 1 117 ? 8.461 51.777 59.081 1.00 67.74 117 GLU A N 1
ATOM 897 C CA . GLU A 1 117 ? 7.459 50.727 59.168 1.00 68.81 117 GLU A CA 1
ATOM 898 C C . GLU A 1 117 ? 7.663 49.784 57.991 1.00 67.96 117 GLU A C 1
ATOM 899 O O . GLU A 1 117 ? 7.403 48.583 58.087 1.00 68.31 117 GLU A O 1
ATOM 905 N N . GLN A 1 118 ? 8.136 50.336 56.878 1.00 66.73 118 GLN A N 1
ATOM 906 C CA . GLN A 1 118 ? 8.384 49.542 55.681 1.00 65.43 118 GLN A CA 1
ATOM 907 C C . GLN A 1 118 ? 9.772 48.887 55.778 1.00 64.36 118 GLN A C 1
ATOM 908 O O . GLN A 1 118 ? 9.989 47.800 55.237 1.00 63.60 118 GLN A O 1
ATOM 914 N N . VAL A 1 119 ? 10.701 49.545 56.474 1.00 62.07 119 VAL A N 1
ATOM 915 C CA . VAL A 1 119 ? 12.043 49.001 56.642 1.00 61.32 119 VAL A CA 1
ATOM 916 C C . VAL A 1 119 ? 11.954 47.755 57.521 1.00 61.35 119 VAL A C 1
ATOM 917 O O . VAL A 1 119 ? 12.654 46.765 57.295 1.00 60.15 119 VAL A O 1
ATOM 921 N N . SER A 1 120 ? 11.075 47.815 58.518 1.00 61.59 120 SER A N 1
ATOM 922 C CA . SER A 1 120 ? 10.857 46.710 59.445 1.00 60.96 120 SER A CA 1
ATOM 923 C C . SER A 1 120 ? 10.224 45.544 58.705 1.00 61.44 120 SER A C 1
ATOM 924 O O . SER A 1 120 ? 10.497 44.387 59.013 1.00 62.85 120 SER A O 1
ATOM 927 N N . GLU A 1 121 ? 9.374 45.855 57.729 1.00 61.40 121 GLU A N 1
ATOM 928 C CA . GLU A 1 121 ? 8.697 44.830 56.940 1.00 61.66 121 GLU A CA 1
ATOM 929 C C . GLU A 1 121 ? 9.614 44.258 55.871 1.00 59.62 121 GLU A C 1
ATOM 930 O O . GLU A 1 121 ? 9.620 43.051 55.631 1.00 59.31 121 GLU A O 1
ATOM 936 N N . LEU A 1 122 ? 10.378 45.136 55.225 1.00 57.76 122 LEU A N 1
ATOM 937 C CA . LEU A 1 122 ? 11.302 44.728 54.171 1.00 55.68 122 LEU A CA 1
ATOM 938 C C . LEU A 1 122 ? 12.441 43.885 54.725 1.00 54.71 122 LEU A C 1
ATOM 939 O O . LEU A 1 122 ? 12.854 42.907 54.114 1.00 53.88 122 LEU A O 1
ATOM 944 N N . ALA A 1 123 ? 12.934 44.265 55.896 1.00 54.61 123 ALA A N 1
ATOM 945 C CA . ALA A 1 123 ? 14.019 43.532 56.521 1.00 54.62 123 ALA A CA 1
ATOM 946 C C . ALA A 1 123 ? 13.603 42.080 56.754 1.00 55.52 123 ALA A C 1
ATOM 947 O O . ALA A 1 123 ? 14.325 41.155 56.378 1.00 55.16 123 ALA A O 1
ATOM 949 N N . LEU A 1 124 ? 12.433 41.883 57.357 1.00 56.39 124 LEU A N 1
ATOM 950 C CA . LEU A 1 124 ? 11.927 40.540 57.642 1.00 57.00 124 LEU A CA 1
ATOM 951 C C . LEU A 1 124 ? 11.695 39.716 56.377 1.00 57.12 124 LEU A C 1
ATOM 952 O O . LEU A 1 124 ? 11.979 38.516 56.355 1.00 57.61 124 LEU A O 1
ATOM 957 N N . GLN A 1 125 ? 11.182 40.359 55.328 1.00 56.99 125 GLN A N 1
ATOM 958 C CA . GLN A 1 125 ? 10.917 39.677 54.054 1.00 57.96 125 GLN A CA 1
ATOM 959 C C . GLN A 1 125 ? 12.226 39.194 53.406 1.00 56.65 125 GLN A C 1
ATOM 960 O O . GLN A 1 125 ? 12.318 38.058 52.935 1.00 55.93 125 GLN A O 1
ATOM 966 N N . ILE A 1 126 ? 13.232 40.067 53.391 1.00 55.14 126 ILE A N 1
ATOM 967 C CA . ILE A 1 126 ? 14.538 39.748 52.822 1.00 53.34 126 ILE A CA 1
ATOM 968 C C . ILE A 1 126 ? 15.159 38.575 53.593 1.00 53.41 126 ILE A C 1
ATOM 969 O O . ILE A 1 126 ? 15.651 37.620 52.990 1.00 52.64 126 ILE A O 1
ATOM 974 N N . GLU A 1 127 ? 15.116 38.644 54.923 1.00 53.77 127 GLU A N 1
ATOM 975 C CA . GLU A 1 127 ? 15.655 37.582 55.772 1.00 54.27 127 GLU A CA 1
ATOM 976 C C . GLU A 1 127 ? 14.905 36.267 55.596 1.00 54.35 127 GLU A C 1
ATOM 977 O O . GLU A 1 127 ? 15.473 35.189 55.760 1.00 55.04 127 GLU A O 1
ATOM 983 N N . GLU A 1 128 ? 13.619 36.370 55.286 1.00 55.29 128 GLU A N 1
ATOM 984 C CA . GLU A 1 128 ? 12.767 35.205 55.073 1.00 55.60 128 GLU A CA 1
ATOM 985 C C . GLU A 1 128 ? 13.194 34.496 53.788 1.00 54.89 128 GLU A C 1
ATOM 986 O O . GLU A 1 128 ? 13.175 33.270 53.701 1.00 54.55 128 GLU A O 1
ATOM 992 N N . LEU A 1 129 ? 13.582 35.288 52.794 1.00 53.65 129 LEU A N 1
ATOM 993 C CA . LEU A 1 129 ? 14.012 34.759 51.511 1.00 53.05 129 LEU A CA 1
ATOM 994 C C . LEU A 1 129 ? 15.477 34.324 51.515 1.00 51.14 129 LEU A C 1
ATOM 995 O O . LEU A 1 129 ? 15.909 33.588 50.622 1.00 50.00 129 LEU A O 1
ATOM 1000 N N . ARG A 1 130 ? 16.237 34.775 52.513 1.00 48.34 130 ARG A N 1
ATOM 1001 C CA . ARG A 1 130 ? 17.658 34.429 52.608 1.00 46.51 130 ARG A CA 1
ATOM 1002 C C . ARG A 1 130 ? 17.859 32.918 52.638 1.00 45.78 130 ARG A C 1
ATOM 1003 O O . ARG A 1 130 ? 17.342 32.221 53.509 1.00 45.89 130 ARG A O 1
ATOM 1011 N N . GLN A 1 131 ? 18.595 32.410 51.661 1.00 45.09 131 GLN A N 1
ATOM 1012 C CA . GLN A 1 131 ? 18.874 30.991 51.606 1.00 44.65 131 GLN A CA 1
ATOM 1013 C C . GLN A 1 131 ? 19.991 30.719 52.604 1.00 43.95 131 GLN A C 1
ATOM 1014 O O . GLN A 1 131 ? 21.105 31.206 52.439 1.00 42.79 131 GLN A O 1
ATOM 1020 N N . GLU A 1 132 ? 19.685 29.968 53.654 1.00 43.25 132 GLU A N 1
ATOM 1021 C CA . GLU A 1 132 ? 20.688 29.627 54.651 1.00 44.55 132 GLU A CA 1
ATOM 1022 C C . GLU A 1 132 ? 21.712 28.707 53.982 1.00 42.66 132 GLU A C 1
ATOM 1023 O O . GLU A 1 132 ? 21.345 27.802 53.236 1.00 43.03 132 GLU A O 1
ATOM 1029 N N . LYS A 1 133 ? 22.992 28.953 54.238 1.00 39.06 133 LYS A N 1
ATOM 1030 C CA . LYS A 1 133 ? 24.061 28.162 53.637 1.00 38.33 133 LYS A CA 1
ATOM 1031 C C . LYS A 1 133 ? 25.159 27.947 54.659 1.00 36.52 133 LYS A C 1
ATOM 1032 O O . LYS A 1 133 ? 25.605 28.900 55.293 1.00 36.01 133 LYS A O 1
ATOM 1038 N N . GLY A 1 134 ? 25.590 26.698 54.814 1.00 35.76 134 GLY A N 1
ATOM 1039 C CA . GLY A 1 134 ? 26.649 26.384 55.760 1.00 36.33 134 GLY A CA 1
ATOM 1040 C C . GLY A 1 134 ? 28.030 26.598 55.166 1.00 36.63 134 GLY A C 1
ATOM 1041 O O . GLY A 1 134 ? 28.274 26.315 53.989 1.00 35.80 134 GLY A O 1
ATOM 1042 N N . PHE A 1 135 ? 28.949 27.081 55.994 1.00 35.22 135 PHE A N 1
ATOM 1043 C CA . PHE A 1 135 ? 30.297 27.358 55.534 1.00 32.62 135 PHE A CA 1
ATOM 1044 C C . PHE A 1 135 ? 31.375 26.820 56.449 1.00 33.79 135 PHE A C 1
ATOM 1045 O O . PHE A 1 135 ? 31.148 26.507 57.620 1.00 34.81 135 PHE A O 1
ATOM 1053 N N . LEU A 1 136 ? 32.564 26.713 55.880 1.00 34.06 136 LEU A N 1
ATOM 1054 C CA . LEU A 1 136 ? 33.743 26.289 56.610 1.00 34.16 136 LEU A CA 1
ATOM 1055 C C . LEU A 1 136 ? 34.504 27.601 56.758 1.00 32.02 136 LEU A C 1
ATOM 1056 O O . LEU A 1 136 ? 34.947 28.175 55.764 1.00 31.43 136 LEU A O 1
ATOM 1061 N N . ALA A 1 137 ? 34.623 28.093 57.985 1.00 32.57 137 ALA A N 1
ATOM 1062 C CA . ALA A 1 137 ? 35.313 29.360 58.222 1.00 34.60 137 ALA A CA 1
ATOM 1063 C C . ALA A 1 137 ? 36.592 29.139 59.007 1.00 34.08 137 ALA A C 1
ATOM 1064 O O . ALA A 1 137 ? 36.558 28.798 60.184 1.00 35.68 137 ALA A O 1
ATOM 1066 N N . ASN A 1 138 ? 37.722 29.355 58.341 1.00 36.04 138 ASN A N 1
ATOM 1067 C CA . ASN A 1 138 ? 39.033 29.141 58.945 1.00 38.59 138 ASN A CA 1
ATOM 1068 C C . ASN A 1 138 ? 39.112 27.653 59.303 1.00 40.46 138 ASN A C 1
ATOM 1069 O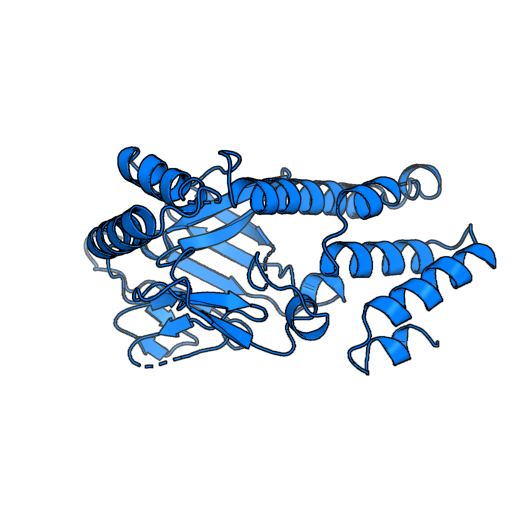 O . ASN A 1 138 ? 39.512 27.288 60.414 1.00 43.85 138 ASN A O 1
ATOM 1074 N N . ASP A 1 139 ? 38.693 26.800 58.367 1.00 40.93 139 ASP A N 1
ATOM 1075 C CA . ASP A 1 139 ? 38.735 25.350 58.552 1.00 42.61 139 ASP A CA 1
ATOM 1076 C C . ASP A 1 139 ? 37.750 24.826 59.619 1.00 42.04 139 ASP A C 1
ATOM 1077 O O . ASP A 1 139 ? 37.787 23.648 59.971 1.00 41.56 139 ASP A O 1
ATOM 1082 N N . THR A 1 140 ? 36.874 25.683 60.142 1.00 41.58 140 THR A N 1
ATOM 1083 C CA . THR A 1 140 ? 35.899 25.236 61.154 1.00 39.84 140 THR A CA 1
ATOM 1084 C C . THR A 1 140 ? 34.497 25.216 60.545 1.00 37.83 140 THR A C 1
ATOM 1085 O O . THR A 1 140 ? 34.129 26.132 59.822 1.00 38.65 140 THR A O 1
ATOM 1089 N N . SER A 1 141 ? 33.724 24.172 60.827 1.00 35.91 141 SER A N 1
ATOM 1090 C CA . SER A 1 141 ? 32.389 24.068 60.262 1.00 35.23 141 SER A CA 1
ATOM 1091 C C . SER A 1 141 ? 31.306 24.856 61.016 1.00 33.71 141 SER A C 1
ATOM 1092 O O . SER A 1 141 ? 31.256 24.855 62.243 1.00 35.04 141 SER A O 1
ATOM 1095 N N . PHE A 1 142 ? 30.446 25.533 60.260 1.00 32.35 142 PHE A N 1
ATOM 1096 C CA . PHE A 1 142 ? 29.341 26.338 60.796 1.00 30.72 142 PHE A CA 1
ATOM 1097 C C . PHE A 1 142 ? 28.120 26.077 59.895 1.00 30.04 142 PHE A C 1
ATOM 1098 O O . PHE A 1 142 ? 28.242 26.073 58.669 1.00 29.27 142 PHE A O 1
ATOM 1106 N N . SER A 1 143 ? 26.947 25.876 60.491 1.00 29.81 143 SER A N 1
ATOM 1107 C CA . SER A 1 143 ? 25.739 25.585 59.712 1.00 30.55 143 SER A CA 1
ATOM 1108 C C . SER A 1 143 ? 25.117 26.785 59.009 1.00 29.97 143 SER A C 1
ATOM 1109 O O . SER A 1 143 ? 24.202 26.617 58.200 1.00 29.89 143 SER A O 1
ATOM 1112 N N . ASP A 1 144 ? 25.605 27.987 59.311 1.00 29.36 144 ASP A N 1
ATOM 1113 C CA . ASP A 1 144 ? 25.066 29.189 58.692 1.00 27.37 144 ASP A CA 1
ATOM 1114 C C . ASP A 1 144 ? 25.945 30.418 58.918 1.00 27.17 144 ASP A C 1
ATOM 1115 O O . ASP A 1 144 ? 26.629 30.531 59.934 1.00 24.71 144 ASP A O 1
ATOM 1120 N N . VAL A 1 145 ? 25.899 31.338 57.956 1.00 27.40 145 VAL A N 1
ATOM 1121 C CA . VAL A 1 145 ? 26.689 32.560 57.984 1.00 27.28 145 VAL A CA 1
ATOM 1122 C C . VAL A 1 145 ? 25.904 33.762 57.443 1.00 28.21 145 VAL A C 1
ATOM 1123 O O . VAL A 1 145 ? 25.244 33.691 56.397 1.00 27.17 145 VAL A O 1
ATOM 1127 N N . ARG A 1 146 ? 25.995 34.881 58.150 1.00 27.21 146 ARG A N 1
ATOM 1128 C CA . ARG A 1 146 ? 25.297 36.075 57.724 1.00 28.23 146 ARG A CA 1
ATOM 1129 C C . ARG A 1 146 ? 25.894 37.305 58.397 1.00 27.09 146 ARG A C 1
ATOM 1130 O O . ARG A 1 146 ? 26.454 37.197 59.480 1.00 27.98 146 ARG A O 1
ATOM 1138 N N . ASP A 1 147 ? 25.795 38.468 57.763 1.00 27.10 147 ASP A N 1
ATOM 1139 C CA . ASP A 1 147 ? 26.325 39.695 58.374 1.00 28.91 147 ASP A CA 1
ATOM 1140 C C . ASP A 1 147 ? 25.339 40.125 59.474 1.00 29.06 147 ASP A C 1
ATOM 1141 O O . ASP A 1 147 ? 24.128 40.027 59.289 1.00 28.67 147 ASP A O 1
ATOM 1146 N N . ILE A 1 148 ? 25.848 40.586 60.615 1.00 30.11 148 ILE A N 1
ATOM 1147 C CA . ILE A 1 148 ? 24.971 41.001 61.714 1.00 30.31 148 ILE A CA 1
ATOM 1148 C C . ILE A 1 148 ? 24.087 42.178 61.289 1.00 30.73 148 ILE A C 1
ATOM 1149 O O . ILE A 1 148 ? 22.901 42.232 61.629 1.00 30.24 148 ILE A O 1
ATOM 1154 N N . ASP A 1 149 ? 24.684 43.106 60.545 1.00 31.89 149 ASP A N 1
ATOM 1155 C CA . ASP A 1 149 ? 24.021 44.285 59.983 1.00 32.44 149 ASP A CA 1
ATOM 1156 C C . ASP A 1 149 ? 22.719 43.846 59.299 1.00 35.33 149 ASP A C 1
ATOM 1157 O O . ASP A 1 149 ? 22.701 42.824 58.607 1.00 36.04 149 ASP A O 1
ATOM 1162 N N . ASP A 1 150 ? 21.636 44.605 59.468 1.00 36.53 150 ASP A N 1
ATOM 1163 C CA . ASP A 1 150 ? 20.355 44.237 58.841 1.00 36.88 150 ASP A CA 1
ATOM 1164 C C . ASP A 1 150 ? 20.193 44.716 57.405 1.00 36.46 150 ASP A C 1
ATOM 1165 O O . ASP A 1 150 ? 19.287 44.271 56.699 1.00 37.15 150 ASP A O 1
ATOM 1170 N N . ARG A 1 151 ? 21.064 45.624 56.978 1.00 36.19 151 ARG A N 1
ATOM 1171 C CA . ARG A 1 151 ? 21.019 46.126 55.611 1.00 36.78 151 ARG A CA 1
ATOM 1172 C C . ARG A 1 151 ? 21.697 45.097 54.691 1.00 36.51 151 ARG A C 1
ATOM 1173 O O . ARG A 1 151 ? 21.147 44.708 53.650 1.00 37.15 151 ARG A O 1
ATOM 1181 N N . LEU A 1 152 ? 22.887 44.650 55.085 1.00 32.80 152 LEU A N 1
ATOM 1182 C CA . LEU A 1 152 ? 23.638 43.672 54.295 1.00 31.40 152 LEU A CA 1
ATOM 1183 C C . LEU A 1 152 ? 23.064 42.257 54.382 1.00 30.09 152 LEU A C 1
ATOM 1184 O O . LEU A 1 152 ? 23.027 41.544 53.383 1.00 31.42 152 LEU A O 1
ATOM 1189 N N . GLY A 1 153 ? 22.625 41.859 55.574 1.00 29.72 153 GLY A N 1
ATOM 1190 C CA . GLY A 1 153 ? 22.045 40.537 55.778 1.00 29.07 153 GLY A CA 1
ATOM 1191 C C . GLY A 1 153 ? 22.843 39.358 55.253 1.00 29.51 153 GLY A C 1
ATOM 1192 O O . GLY A 1 153 ? 23.918 39.052 55.759 1.00 31.60 153 GLY A O 1
ATOM 1193 N N . GLY A 1 154 ? 22.322 38.680 54.238 1.00 28.80 154 GLY A N 1
ATOM 1194 C CA . GLY A 1 154 ? 23.047 37.547 53.695 1.00 29.03 154 GLY A CA 1
ATOM 1195 C C . GLY A 1 154 ? 23.865 37.942 52.483 1.00 29.50 154 GLY A C 1
ATOM 1196 O O . GLY A 1 154 ? 24.058 37.131 51.577 1.00 31.30 154 GLY A O 1
ATOM 1197 N N . TYR A 1 155 ? 24.343 39.183 52.451 1.00 27.08 155 TYR A N 1
ATOM 1198 C CA . TYR A 1 155 ? 25.124 39.671 51.309 1.00 27.39 155 TYR A CA 1
ATOM 1199 C C . TYR A 1 155 ? 26.523 40.158 51.677 1.00 26.09 155 TYR A C 1
ATOM 1200 O O . TYR A 1 155 ? 26.761 40.591 52.796 1.00 26.32 155 TYR A O 1
ATOM 1209 N N . ILE A 1 156 ? 27.454 40.058 50.736 1.00 24.79 156 ILE A N 1
ATOM 1210 C CA . ILE A 1 156 ? 28.784 40.591 50.960 1.00 25.19 156 ILE A CA 1
ATOM 1211 C C . ILE A 1 156 ? 28.903 41.663 49.892 1.00 26.25 156 ILE A C 1
ATOM 1212 O O . ILE A 1 156 ? 28.130 41.678 48.912 1.00 25.06 156 ILE A O 1
ATOM 1217 N N . GLU A 1 157 ? 29.852 42.569 50.087 1.00 25.82 157 GLU A N 1
ATOM 1218 C CA . GLU A 1 157 ? 30.059 43.663 49.144 1.00 25.88 157 GLU A CA 1
ATOM 1219 C C . GLU A 1 157 ? 31.405 43.504 48.423 1.00 27.26 157 GLU A C 1
ATOM 1220 O O . GLU A 1 157 ? 32.386 43.009 48.985 1.00 28.53 157 GLU A O 1
ATOM 1226 N N . LEU A 1 158 ? 31.452 43.910 47.166 1.00 27.28 158 LEU A N 1
ATOM 1227 C CA . LEU A 1 158 ? 32.683 43.801 46.407 1.00 27.29 158 LEU A CA 1
ATOM 1228 C C . LEU A 1 158 ? 32.815 45.006 45.526 1.00 26.43 158 LEU A C 1
ATOM 1229 O O . LEU A 1 158 ? 31.826 45.535 45.047 1.00 25.88 158 LEU A O 1
ATOM 1234 N N . PHE A 1 159 ? 34.048 45.453 45.340 1.00 25.61 159 PHE A N 1
ATOM 1235 C CA . PHE A 1 159 ? 34.336 46.563 44.449 1.00 25.33 159 PHE A CA 1
ATOM 1236 C C . PHE A 1 159 ? 35.120 45.876 43.326 1.00 26.23 159 PHE A C 1
ATOM 1237 O O . PHE A 1 159 ? 36.236 45.432 43.542 1.00 28.51 159 PHE A O 1
ATOM 1245 N N . SER A 1 160 ? 34.530 45.763 42.142 1.00 28.19 160 SER A N 1
ATOM 1246 C CA . SER A 1 160 ? 35.199 45.108 41.023 1.00 30.57 160 SER A CA 1
ATOM 1247 C C . SER A 1 160 ? 36.282 45.989 40.416 1.00 32.57 160 SER A C 1
ATOM 1248 O O . SER A 1 160 ? 36.291 47.212 40.607 1.00 32.95 160 SER A O 1
ATOM 1251 N N . THR A 1 161 ? 37.190 45.357 39.681 1.00 35.27 161 THR A N 1
ATOM 1252 C CA . THR A 1 161 ? 38.289 46.058 39.027 1.00 38.71 161 THR A CA 1
ATOM 1253 C C . THR A 1 161 ? 37.769 47.160 38.109 1.00 39.05 161 THR A C 1
ATOM 1254 O O . THR A 1 161 ? 38.271 48.276 38.130 1.00 41.76 161 THR A O 1
ATOM 1258 N N . ALA A 1 162 ? 36.760 46.852 37.307 1.00 39.52 162 ALA A N 1
ATOM 1259 C CA . ALA A 1 162 ? 36.211 47.857 36.409 1.00 40.32 162 ALA A CA 1
ATOM 1260 C C . ALA A 1 162 ? 35.694 49.071 37.175 1.00 39.92 162 ALA A C 1
ATOM 1261 O O . ALA A 1 162 ? 35.539 50.149 36.610 1.00 42.50 162 ALA A O 1
ATOM 1263 N N . GLY A 1 163 ? 35.424 48.905 38.464 1.00 40.29 163 GLY A N 1
ATOM 1264 C CA . GLY A 1 163 ? 34.927 50.028 39.242 1.00 36.66 163 GLY A CA 1
ATOM 1265 C C . GLY A 1 163 ? 33.441 49.953 39.512 1.00 33.77 163 GLY A C 1
ATOM 1266 O O . GLY A 1 163 ? 32.784 50.975 39.681 1.00 37.44 163 GLY A O 1
ATOM 1267 N N . ASN A 1 164 ? 32.911 48.737 39.534 1.00 32.47 164 ASN A N 1
ATOM 1268 C CA . ASN A 1 164 ? 31.498 48.501 39.816 1.00 32.05 164 ASN A CA 1
ATOM 1269 C C . ASN A 1 164 ? 31.314 47.949 41.236 1.00 32.98 164 ASN A C 1
ATOM 1270 O O . ASN A 1 164 ? 32.115 47.137 41.715 1.00 30.34 164 ASN A O 1
ATOM 1275 N N . TYR A 1 165 ? 30.256 48.409 41.900 1.00 33.62 165 TYR A N 1
ATOM 1276 C CA . TYR A 1 165 ? 29.884 47.986 43.252 1.00 34.22 165 TYR A CA 1
ATOM 1277 C C . TYR A 1 165 ? 28.950 46.778 43.148 1.00 35.71 165 TYR A C 1
ATOM 1278 O O . TYR A 1 165 ? 27.865 46.867 42.556 1.00 37.55 165 TYR A O 1
ATOM 1287 N N . PHE A 1 166 ? 29.377 45.649 43.708 1.00 34.06 166 PHE A N 1
ATOM 1288 C CA . PHE A 1 166 ? 28.584 44.414 43.678 1.00 34.07 166 PHE A CA 1
ATOM 1289 C C . PHE A 1 166 ? 28.042 43.978 45.043 1.00 33.86 166 PHE A C 1
ATOM 1290 O O . PHE A 1 166 ? 28.709 44.121 46.063 1.00 35.49 166 PHE A O 1
ATOM 1298 N N . LEU A 1 167 ? 26.825 43.441 45.031 1.00 33.42 167 LEU A N 1
ATOM 1299 C CA . LEU A 1 167 ? 26.1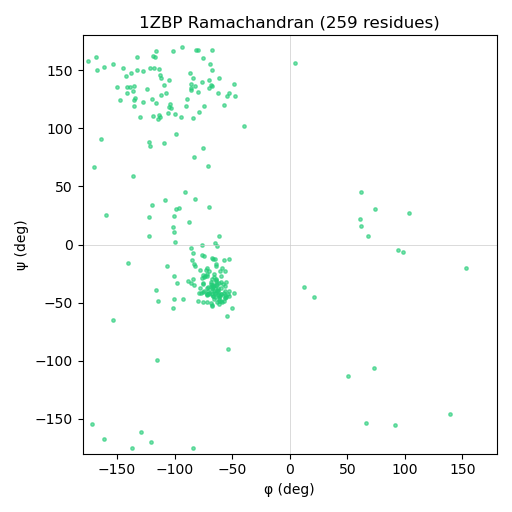60 42.909 46.211 1.00 32.31 167 LEU A CA 1
ATOM 1300 C C . LEU A 1 167 ? 25.946 41.447 45.864 1.00 34.35 167 LEU A C 1
ATOM 1301 O O . LEU A 1 167 ? 25.143 41.111 44.984 1.00 34.30 167 LEU A O 1
ATOM 1306 N N . VAL A 1 168 ? 26.682 40.579 46.548 1.00 32.85 168 VAL A N 1
ATOM 1307 C CA . VAL A 1 168 ? 26.628 39.164 46.258 1.00 32.26 168 VAL A CA 1
ATOM 1308 C C . VAL A 1 168 ? 26.171 38.331 47.440 1.00 31.99 168 VAL A C 1
ATOM 1309 O O . VAL A 1 168 ? 26.727 38.418 48.539 1.00 32.84 168 VAL A O 1
ATOM 1313 N N . PRO A 1 169 ? 25.124 37.525 47.227 1.00 30.34 169 PRO A N 1
ATOM 1314 C CA . PRO A 1 169 ? 24.541 36.643 48.241 1.00 29.76 169 PRO A CA 1
ATOM 1315 C C . PRO A 1 169 ? 25.626 35.747 48.818 1.00 27.48 169 PRO A C 1
ATOM 1316 O O . PRO A 1 169 ? 26.360 35.122 48.068 1.00 25.26 169 PRO A O 1
ATOM 1320 N N . ILE A 1 170 ? 25.742 35.712 50.142 1.00 26.09 170 ILE A N 1
ATOM 1321 C CA . ILE A 1 170 ? 26.736 34.870 50.787 1.00 25.16 170 ILE A CA 1
ATOM 1322 C C . ILE A 1 170 ? 26.500 33.434 50.301 1.00 25.05 170 ILE A C 1
ATOM 1323 O O . ILE A 1 170 ? 27.448 32.679 50.086 1.00 23.45 170 ILE A O 1
ATOM 1328 N N . ALA A 1 171 ? 25.230 33.088 50.093 1.00 24.57 171 ALA A N 1
ATOM 1329 C CA . ALA A 1 171 ? 24.830 31.758 49.612 1.00 27.44 171 ALA A CA 1
ATOM 1330 C C . ALA A 1 171 ? 25.402 31.412 48.232 1.00 28.38 171 ALA A C 1
ATOM 1331 O O . ALA A 1 171 ? 25.509 30.232 47.866 1.00 28.52 171 ALA A O 1
ATOM 1333 N N . SER A 1 172 ? 25.755 32.442 47.466 1.00 28.36 172 SER A N 1
ATOM 1334 C CA . SER A 1 172 ? 26.325 32.259 46.131 1.00 28.25 172 SER A CA 1
ATOM 1335 C C . SER A 1 172 ? 27.833 32.053 46.179 1.00 28.73 172 SER A C 1
ATOM 1336 O O . SER A 1 172 ? 28.454 31.827 45.152 1.00 29.10 172 SER A O 1
ATOM 1339 N N . ILE A 1 173 ? 28.423 32.128 47.367 1.00 28.06 173 ILE A N 1
ATOM 1340 C CA . ILE A 1 173 ? 29.868 31.966 47.498 1.00 28.28 173 ILE A CA 1
ATOM 1341 C C . ILE A 1 173 ? 30.296 30.512 47.624 1.00 29.12 173 ILE A C 1
ATOM 1342 O O . ILE A 1 173 ? 29.729 29.754 48.412 1.00 31.33 173 ILE A O 1
ATOM 1347 N N . ASN A 1 174 ? 31.310 30.141 46.840 1.00 29.67 174 ASN A N 1
ATOM 1348 C CA . ASN A 1 174 ? 31.889 28.805 46.866 1.00 27.99 174 ASN A CA 1
ATOM 1349 C C . ASN A 1 174 ? 33.202 28.894 47.673 1.00 27.08 174 ASN A C 1
ATOM 1350 O O . ASN A 1 174 ? 33.398 28.151 48.630 1.00 25.31 174 ASN A O 1
ATOM 1355 N N . THR A 1 175 ? 34.105 29.788 47.284 1.00 26.12 175 THR A N 1
ATOM 1356 C CA . THR A 1 175 ? 35.341 29.974 48.041 1.00 26.51 175 THR A CA 1
ATOM 1357 C C . THR A 1 175 ? 35.543 31.472 48.233 1.00 26.73 175 THR A C 1
ATOM 1358 O O . THR A 1 175 ? 35.111 32.274 47.405 1.00 25.30 175 THR A O 1
ATOM 1362 N N . LEU A 1 176 ? 36.182 31.863 49.329 1.00 28.33 176 LEU A N 1
ATOM 1363 C CA . LEU A 1 176 ? 36.434 33.288 49.566 1.00 29.66 176 LEU A CA 1
ATOM 1364 C C . LEU A 1 176 ? 37.711 33.391 50.375 1.00 30.05 176 LEU A C 1
ATOM 1365 O O . LEU A 1 176 ? 37.924 32.631 51.314 1.00 30.18 176 LEU A O 1
ATOM 1370 N N . GLU A 1 177 ? 38.576 34.315 49.995 1.00 31.66 177 GLU A N 1
ATOM 1371 C CA . GLU A 1 177 ? 39.824 34.490 50.710 1.00 33.70 177 GLU A CA 1
ATOM 1372 C C . GLU A 1 177 ? 40.069 35.969 50.946 1.00 32.52 177 GLU A C 1
ATOM 1373 O O . GLU A 1 177 ? 40.075 36.771 50.006 1.00 31.24 177 GLU A O 1
ATOM 1379 N N . ILE A 1 178 ? 40.252 36.329 52.209 1.00 31.16 178 ILE A N 1
ATOM 1380 C CA . ILE A 1 178 ? 40.510 37.715 52.558 1.00 31.69 178 ILE A CA 1
ATOM 1381 C C . ILE A 1 178 ? 41.995 37.842 52.855 1.00 31.41 178 ILE A C 1
ATOM 1382 O O . ILE A 1 178 ? 42.512 37.211 53.772 1.00 30.96 178 ILE A O 1
ATOM 1387 N N . LYS A 1 179 ? 42.675 38.649 52.052 1.00 31.95 179 LYS A N 1
ATOM 1388 C CA . LYS A 1 179 ? 44.104 38.845 52.193 1.00 33.52 179 LYS A CA 1
ATOM 1389 C C . LYS A 1 179 ? 44.436 39.820 53.304 1.00 33.68 179 LYS A C 1
ATOM 1390 O O . LYS A 1 179 ? 43.561 40.497 53.848 1.00 33.76 179 LYS A O 1
ATOM 1396 N N . SER A 1 180 ? 45.706 39.858 53.676 1.00 35.71 180 SER A N 1
ATOM 1397 C CA . SER A 1 180 ? 46.140 40.774 54.718 1.00 35.37 180 SER A CA 1
ATOM 1398 C C . SER A 1 180 ? 46.441 42.082 54.015 1.00 35.09 180 SER A C 1
ATOM 1399 O O . SER A 1 180 ? 46.844 42.090 52.846 1.00 35.70 180 SER A O 1
ATOM 1402 N N . ALA A 1 181 ? 46.198 43.185 54.715 1.00 33.07 181 ALA A N 1
ATOM 1403 C CA . ALA A 1 181 ? 46.420 44.517 54.167 1.00 32.52 181 ALA A CA 1
ATOM 1404 C C . ALA A 1 181 ? 47.904 44.778 54.025 1.00 32.70 181 ALA A C 1
ATOM 1405 O O . ALA A 1 181 ? 48.687 44.495 54.928 1.00 32.42 181 ALA A O 1
ATOM 1407 N N . THR A 1 182 ? 48.284 45.324 52.881 1.00 33.01 182 THR A N 1
ATOM 1408 C CA . THR A 1 182 ? 49.679 45.615 52.632 1.00 32.94 182 THR A CA 1
ATOM 1409 C C . THR A 1 182 ? 49.832 47.091 52.346 1.00 33.40 182 THR A C 1
ATOM 1410 O O . THR A 1 182 ? 50.795 47.519 51.721 1.00 36.53 182 THR A O 1
ATOM 1414 N N . SER A 1 183 ? 48.874 47.867 52.837 1.00 32.77 183 SER A N 1
ATOM 1415 C CA . SER A 1 183 ? 48.872 49.305 52.639 1.00 31.29 183 SER A CA 1
ATOM 1416 C C . SER A 1 183 ? 47.818 49.875 53.561 1.00 30.56 183 SER A C 1
ATOM 1417 O O . SER A 1 183 ? 46.943 49.147 54.011 1.00 29.18 183 SER A O 1
ATOM 1420 N N . LEU A 1 184 ? 47.900 51.177 53.819 1.00 30.06 184 LEU A N 1
ATOM 1421 C CA . LEU A 1 184 ? 46.967 51.876 54.697 1.00 30.40 184 LEU A CA 1
ATOM 1422 C C . LEU A 1 184 ? 45.504 51.678 54.273 1.00 32.32 184 LEU A C 1
ATOM 1423 O O . LEU A 1 184 ? 44.685 51.141 55.030 1.00 33.19 184 LEU A O 1
ATOM 1428 N N . LEU A 1 185 ? 45.176 52.128 53.065 1.00 32.79 185 LEU A N 1
ATOM 1429 C CA . LEU A 1 185 ? 43.813 52.017 52.550 1.00 31.64 185 LEU A CA 1
ATOM 1430 C C . LEU A 1 185 ? 43.313 50.569 52.523 1.00 31.28 185 LEU A C 1
ATOM 1431 O O . LEU A 1 185 ? 42.159 50.293 52.864 1.00 29.84 185 LEU A O 1
ATOM 1436 N N . GLU A 1 186 ? 44.176 49.645 52.116 1.00 28.89 186 GLU A N 1
ATOM 1437 C CA . GLU A 1 186 ? 43.778 48.248 52.066 1.00 30.52 186 GLU A CA 1
ATOM 1438 C C . GLU A 1 186 ? 43.281 47.711 53.411 1.00 30.31 186 GLU A C 1
ATOM 1439 O O . GLU A 1 186 ? 42.688 46.635 53.470 1.00 30.18 186 GLU A O 1
ATOM 1445 N N . SER A 1 187 ? 43.514 48.452 54.491 1.00 29.04 187 SER A N 1
ATOM 1446 C CA . SER A 1 187 ? 43.047 48.006 55.802 1.00 28.58 187 SER A CA 1
ATOM 1447 C C . SER A 1 187 ? 41.513 47.989 55.840 1.00 27.67 187 SER A C 1
ATOM 1448 O O . SER A 1 187 ? 40.927 47.116 56.487 1.00 28.73 187 SER A O 1
ATOM 1451 N N . VAL A 1 188 ? 40.870 48.935 55.143 1.00 26.35 188 VAL A N 1
ATOM 1452 C CA . VAL A 1 188 ? 39.398 48.987 55.079 1.00 25.74 188 VAL A CA 1
ATOM 1453 C C . VAL A 1 188 ? 38.822 48.548 53.713 1.00 26.21 188 VAL A C 1
ATOM 1454 O O . VAL A 1 188 ? 37.635 48.244 53.618 1.00 27.96 188 VAL A O 1
ATOM 1458 N N . TRP A 1 189 ? 39.650 48.538 52.663 1.00 25.35 189 TRP A N 1
ATOM 1459 C CA . TRP A 1 189 ? 39.244 48.072 51.318 1.00 25.03 189 TRP A CA 1
ATOM 1460 C C . TRP A 1 189 ? 40.226 46.943 51.033 1.00 26.03 189 TRP A C 1
ATOM 1461 O O . TRP A 1 189 ? 41.266 47.149 50.391 1.00 26.83 189 TRP A O 1
ATOM 1472 N N . ARG A 1 190 ? 39.885 45.749 51.517 1.00 24.43 190 ARG A N 1
ATOM 1473 C CA . ARG A 1 190 ? 40.756 44.582 51.417 1.00 24.12 190 ARG A CA 1
ATOM 1474 C C . ARG A 1 190 ? 40.676 43.762 50.141 1.00 25.70 190 ARG A C 1
ATOM 1475 O O . ARG A 1 190 ? 39.592 43.455 49.641 1.00 26.44 190 ARG A O 1
ATOM 1483 N N . PRO A 1 191 ? 41.845 43.396 49.591 1.00 24.75 191 PRO A N 1
ATOM 1484 C CA . PRO A 1 191 ? 41.881 42.599 48.369 1.00 23.66 191 PRO A CA 1
ATOM 1485 C C . PRO A 1 191 ? 41.353 41.216 48.708 1.00 23.75 191 PRO A C 1
ATOM 1486 O O . PRO A 1 191 ? 41.670 40.664 49.767 1.00 24.94 191 PRO A O 1
ATOM 1490 N N . VAL A 1 192 ? 40.518 40.666 47.839 1.00 21.80 192 VAL A N 1
ATOM 1491 C CA . VAL A 1 192 ? 39.977 39.342 48.091 1.00 22.35 192 VAL A CA 1
ATOM 1492 C C . VAL A 1 192 ? 39.964 38.512 46.820 1.00 25.64 192 VAL A C 1
ATOM 1493 O O . VAL A 1 192 ? 39.815 39.043 45.713 1.00 26.26 192 VAL A O 1
ATOM 1497 N N . GLU A 1 193 ? 40.157 37.210 46.994 1.00 28.47 193 GLU A N 1
ATOM 1498 C CA . GLU A 1 193 ? 40.144 36.242 45.900 1.00 32.56 193 GLU A CA 1
ATOM 1499 C C . GLU A 1 193 ? 38.895 35.419 46.162 1.00 32.99 193 GLU A C 1
ATOM 1500 O O . GLU A 1 193 ? 38.713 34.926 47.273 1.00 33.42 193 GLU A O 1
ATOM 1506 N N . PHE A 1 194 ? 38.037 35.269 45.160 1.00 33.40 194 PHE A N 1
ATOM 1507 C CA . PHE A 1 194 ? 36.814 34.506 45.349 1.00 34.70 194 PHE A CA 1
ATOM 1508 C C . PHE A 1 194 ? 36.480 33.563 44.191 1.00 37.93 194 PHE A C 1
ATOM 1509 O O . PHE A 1 194 ? 37.255 33.396 43.243 1.00 38.16 194 PHE A O 1
ATOM 1517 N N . ASP A 1 195 ? 35.311 32.942 44.305 1.00 40.24 195 ASP A N 1
ATOM 1518 C CA . ASP A 1 195 ? 34.768 32.012 43.323 1.00 40.69 195 ASP A CA 1
ATOM 1519 C C . ASP A 1 195 ? 33.305 31.928 43.704 1.00 40.34 195 ASP A C 1
ATOM 1520 O O . ASP A 1 195 ? 32.926 31.123 44.548 1.00 40.41 195 ASP A O 1
ATOM 1525 N N . ILE A 1 196 ? 32.491 32.790 43.105 1.00 40.79 196 ILE A N 1
ATOM 1526 C CA . ILE A 1 196 ? 31.068 32.807 43.406 1.00 41.35 196 ILE A CA 1
ATOM 1527 C C . ILE A 1 196 ? 30.262 32.473 42.154 1.00 42.35 196 ILE A C 1
ATOM 1528 O O . ILE A 1 196 ? 30.701 32.724 41.030 1.00 41.27 196 ILE A O 1
ATOM 1533 N N . ASP A 1 197 ? 29.082 31.904 42.364 1.00 43.04 197 ASP A N 1
ATOM 1534 C CA . ASP A 1 197 ? 28.187 31.552 41.276 1.00 45.79 197 ASP A CA 1
ATOM 1535 C C . ASP A 1 197 ? 27.784 32.827 40.555 1.00 46.48 197 ASP A C 1
ATOM 1536 O O . ASP A 1 197 ? 27.375 33.798 41.192 1.00 47.42 197 ASP A O 1
ATOM 1541 N N . GLY A 1 198 ? 27.909 32.828 39.231 1.00 47.74 198 GLY A N 1
ATOM 1542 C CA . GLY A 1 198 ? 27.535 34.003 38.463 1.00 48.69 198 GLY A CA 1
ATOM 1543 C C . GLY A 1 198 ? 28.700 34.901 38.081 1.00 50.18 198 GLY A C 1
ATOM 1544 O O . GLY A 1 198 ? 28.520 35.865 37.327 1.00 50.91 198 GLY A O 1
ATOM 1545 N N . LEU A 1 199 ? 29.888 34.593 38.603 1.00 49.43 199 LEU A N 1
ATOM 1546 C CA . LEU A 1 199 ? 31.096 35.371 38.313 1.00 48.53 199 LEU A CA 1
ATOM 1547 C C . LEU A 1 199 ? 32.312 34.460 38.133 1.00 47.66 199 LEU A C 1
ATOM 1548 O O . LEU A 1 199 ? 33.335 34.884 37.597 1.00 48.23 199 LEU A O 1
ATOM 1553 N N . GLY A 1 200 ? 32.193 33.210 38.574 1.00 46.33 200 GLY A N 1
ATOM 1554 C CA . GLY A 1 200 ? 33.299 32.275 38.454 1.00 44.19 200 GLY A CA 1
ATOM 1555 C C . GLY A 1 200 ? 34.456 32.707 39.330 1.00 43.99 200 GLY A C 1
ATOM 1556 O O . GLY A 1 200 ? 34.246 33.382 40.339 1.00 43.12 200 GLY A O 1
ATOM 1557 N N . GLU A 1 201 ? 35.676 32.323 38.968 1.00 43.26 201 GLU A N 1
ATOM 1558 C CA . GLU A 1 201 ? 36.844 32.714 39.758 1.00 42.31 201 GLU A CA 1
ATOM 1559 C C . GLU A 1 201 ? 37.244 34.145 39.424 1.00 41.02 201 GLU A C 1
ATOM 1560 O O . GLU A 1 201 ? 37.364 34.511 38.255 1.00 40.63 201 GLU A O 1
ATOM 1566 N N . GLY A 1 202 ? 37.447 34.960 40.453 1.00 38.51 202 GLY A N 1
ATOM 1567 C CA . GLY A 1 202 ? 37.833 36.334 40.215 1.00 35.59 202 GLY A CA 1
ATOM 1568 C C . GLY A 1 202 ? 38.460 36.999 41.417 1.00 35.08 202 GLY A C 1
ATOM 1569 O O . GLY A 1 202 ? 38.826 36.339 42.388 1.00 32.78 202 GLY A O 1
ATOM 1570 N N . GLU A 1 203 ? 38.595 38.318 41.341 1.00 35.57 203 GLU A N 1
ATOM 1571 C CA . GLU A 1 203 ? 39.169 39.083 42.432 1.00 36.83 203 GLU A CA 1
ATOM 1572 C C . GLU A 1 203 ? 38.684 40.525 42.464 1.00 35.52 203 GLU A C 1
ATOM 1573 O O . GLU A 1 203 ? 38.267 41.084 41.453 1.00 35.54 203 GLU A O 1
ATOM 1579 N N . GLY A 1 204 ? 38.737 41.116 43.648 1.00 33.52 204 GLY A N 1
ATOM 1580 C CA . GLY A 1 204 ? 38.317 42.489 43.809 1.00 30.10 204 GLY A CA 1
ATOM 1581 C C . GLY A 1 204 ? 38.673 42.953 45.200 1.00 29.62 204 GLY A C 1
ATOM 1582 O O . GLY A 1 204 ? 39.612 42.437 45.819 1.00 28.81 204 GLY A O 1
ATOM 1583 N N . HIS A 1 205 ? 37.922 43.936 45.686 1.00 27.88 205 HIS A N 1
ATOM 1584 C CA . HIS A 1 205 ? 38.122 44.480 47.021 1.00 27.22 205 HIS A CA 1
ATOM 1585 C C . HIS A 1 205 ? 36.786 44.482 47.745 1.00 26.73 205 HIS A C 1
ATOM 1586 O O . HIS A 1 205 ? 35.732 44.707 47.136 1.00 23.14 205 HIS A O 1
ATOM 1601 N N . PRO A 1 207 ? 34.780 46.194 51.002 1.00 24.62 207 PRO A N 1
ATOM 1602 C CA . PRO A 1 207 ? 34.903 47.233 52.021 1.00 24.94 207 PRO A CA 1
ATOM 1603 C C . PRO A 1 207 ? 34.815 46.507 53.372 1.00 25.46 207 PRO A C 1
ATOM 1604 O O . PRO A 1 207 ? 33.885 45.747 53.619 1.00 23.09 207 PRO A O 1
ATOM 1616 N N . THR A 1 209 ? 34.523 47.949 56.301 1.00 33.01 209 THR A N 1
ATOM 1617 C CA . THR A 1 209 ? 33.751 48.729 57.272 1.00 32.20 209 THR A CA 1
ATOM 1618 C C . THR A 1 209 ? 32.336 49.006 56.756 1.00 29.79 209 THR A C 1
ATOM 1619 O O . THR A 1 209 ? 32.106 48.985 55.559 1.00 29.00 209 THR A O 1
ATOM 1623 N N . TYR A 1 210 ? 31.385 49.257 57.650 1.00 28.70 210 TYR A N 1
ATOM 1624 C CA . TYR A 1 210 ? 30.023 49.542 57.210 1.00 28.74 210 TYR A CA 1
ATOM 1625 C C . TYR A 1 210 ? 29.916 50.880 56.498 1.00 28.68 210 TYR A C 1
ATOM 1626 O O . TYR A 1 210 ? 30.718 51.768 56.727 1.00 28.57 210 TYR A O 1
ATOM 1635 N N . VAL A 1 211 ? 28.904 51.020 55.646 1.00 32.43 211 VAL A N 1
ATOM 1636 C CA . VAL A 1 211 ? 28.708 52.243 54.877 1.00 33.50 211 VAL A CA 1
ATOM 1637 C C . VAL A 1 211 ? 28.331 53.462 55.724 1.00 35.35 211 VAL A C 1
ATOM 1638 O O . VAL A 1 211 ? 28.673 54.595 55.375 1.00 37.26 211 VAL A O 1
ATOM 1642 N N . ASP A 1 212 ? 27.657 53.234 56.844 1.00 36.34 212 ASP A N 1
ATOM 1643 C CA . ASP A 1 212 ? 27.260 54.335 57.716 1.00 40.12 212 ASP A CA 1
ATOM 1644 C C . ASP A 1 212 ? 28.337 54.800 58.702 1.00 40.48 212 ASP A C 1
ATOM 1645 O O . ASP A 1 212 ? 28.152 55.808 59.379 1.00 41.09 212 ASP A O 1
ATOM 1650 N N . SER A 1 213 ? 29.458 54.091 58.788 1.00 41.85 213 SER A N 1
ATOM 1651 C CA . SER A 1 213 ? 30.502 54.488 59.730 1.00 45.39 213 SER A CA 1
ATOM 1652 C C . SER A 1 213 ? 30.799 55.989 59.643 1.00 46.59 213 SER A C 1
ATOM 1653 O O . SER A 1 213 ? 31.042 56.525 58.556 1.00 48.54 213 SER A O 1
ATOM 1656 N N . GLU A 1 214 ? 30.766 56.655 60.801 1.00 49.10 214 GLU A N 1
ATOM 1657 C CA . GLU A 1 214 ? 30.970 58.109 60.904 1.00 50.41 214 GLU A CA 1
ATOM 1658 C C . GLU A 1 214 ? 32.221 58.606 61.656 1.00 49.04 214 GLU A C 1
ATOM 1659 O O . GLU A 1 214 ? 32.938 59.476 61.162 1.00 48.48 214 GLU A O 1
ATOM 1665 N N . SER A 1 215 ? 32.476 58.075 62.847 1.00 47.00 215 SER A N 1
ATOM 1666 C CA . SER A 1 215 ? 33.628 58.525 63.615 1.00 45.81 215 SER A CA 1
ATOM 1667 C C . SER A 1 215 ? 34.900 58.110 62.915 1.00 45.88 215 SER A C 1
ATOM 1668 O O . SER A 1 215 ? 34.870 57.296 61.995 1.00 46.79 215 SER A O 1
ATOM 1671 N N . ASP A 1 216 ? 36.024 58.663 63.356 1.00 44.99 216 ASP A N 1
ATOM 1672 C CA . ASP A 1 216 ? 37.300 58.318 62.754 1.00 45.33 216 ASP A CA 1
ATOM 1673 C C . ASP A 1 216 ? 37.721 56.906 63.140 1.00 44.72 216 ASP A C 1
ATOM 1674 O O . ASP A 1 216 ? 38.482 56.259 62.413 1.00 45.03 216 ASP A O 1
ATOM 1679 N N . ALA A 1 217 ? 37.226 56.423 64.277 1.00 42.74 217 ALA A N 1
ATOM 1680 C CA . ALA A 1 217 ? 37.553 55.070 64.718 1.00 41.11 217 ALA A CA 1
ATOM 1681 C C . ALA A 1 217 ? 36.768 54.066 63.877 1.00 39.77 217 ALA A C 1
ATOM 1682 O O . ALA A 1 217 ? 37.244 52.972 63.601 1.00 40.52 217 ALA A O 1
ATOM 1684 N N . GLN A 1 218 ? 35.560 54.442 63.472 1.00 39.68 218 GLN A N 1
ATOM 1685 C CA . GLN A 1 218 ? 34.726 53.569 62.644 1.00 38.39 218 GLN A CA 1
ATOM 1686 C C . GLN A 1 218 ? 35.289 53.490 61.210 1.00 37.83 218 GLN A C 1
ATOM 1687 O O . GLN A 1 218 ? 35.391 52.410 60.626 1.00 36.82 218 GLN A O 1
ATOM 1693 N N . LYS A 1 219 ? 35.683 54.635 60.665 1.00 37.00 219 LYS A N 1
ATOM 1694 C CA . LYS A 1 219 ? 36.241 54.675 59.333 1.00 35.87 219 LYS A CA 1
ATOM 1695 C C . LYS A 1 219 ? 37.534 53.885 59.276 1.00 35.36 219 LYS A C 1
ATOM 1696 O O . LYS A 1 219 ? 37.795 53.178 58.308 1.00 33.96 219 LYS A O 1
ATOM 1702 N N . LEU A 1 220 ? 38.350 54.003 60.317 1.00 35.93 220 LEU A N 1
ATOM 1703 C CA . LEU A 1 220 ? 39.615 53.277 60.368 1.00 33.98 220 LEU A CA 1
ATOM 1704 C C . LEU A 1 220 ? 39.401 51.792 60.661 1.00 32.86 220 LEU A C 1
ATOM 1705 O O . LEU A 1 220 ? 40.326 50.985 60.542 1.00 31.89 220 LEU A O 1
ATOM 1710 N N . GLY A 1 221 ? 38.173 51.440 61.026 1.00 30.99 221 GLY A N 1
ATOM 1711 C CA . GLY A 1 221 ? 37.859 50.060 61.334 1.00 32.82 221 GLY A CA 1
ATOM 1712 C C . GLY A 1 221 ? 38.424 49.624 62.668 1.00 34.98 221 GLY A C 1
ATOM 1713 O O . GLY A 1 221 ? 38.745 48.456 62.848 1.00 34.71 221 GLY A O 1
ATOM 1714 N N . ARG A 1 222 ? 38.533 50.559 63.609 1.00 36.78 222 ARG A N 1
ATOM 1715 C CA . ARG A 1 222 ? 39.089 50.254 64.922 1.00 41.26 222 ARG A CA 1
ATOM 1716 C C . ARG A 1 222 ? 38.041 50.072 66.016 1.00 41.77 222 ARG A C 1
ATOM 1717 O O . ARG A 1 222 ? 38.356 50.089 67.201 1.00 42.32 222 ARG A O 1
ATOM 1725 N N . GLU A 1 223 ? 36.791 49.903 65.612 1.00 41.59 223 GLU A N 1
ATOM 1726 C CA . GLU A 1 223 ? 35.726 49.653 66.559 1.00 41.76 223 GLU A CA 1
ATOM 1727 C C . GLU A 1 223 ? 34.434 49.395 65.804 1.00 40.98 223 GLU A C 1
ATOM 1728 O O . GLU A 1 223 ? 34.292 49.773 64.638 1.00 41.50 223 GLU A O 1
ATOM 1734 N N . THR A 1 224 ? 33.503 48.725 66.469 1.00 39.25 224 THR A N 1
ATOM 1735 C CA . THR A 1 224 ? 32.218 48.391 65.878 1.00 39.28 224 THR A CA 1
ATOM 1736 C C . THR A 1 224 ? 31.101 48.862 66.820 1.00 41.47 224 THR A C 1
ATOM 1737 O O . THR A 1 224 ? 31.061 48.467 67.983 1.00 42.65 224 THR A O 1
ATOM 1741 N N . ASP A 1 225 ? 30.202 49.703 66.315 1.00 43.66 225 ASP A N 1
ATOM 1742 C CA . ASP A 1 225 ? 29.081 50.217 67.104 1.00 46.52 225 ASP A CA 1
ATOM 1743 C C . ASP A 1 225 ? 27.781 49.763 66.433 1.00 47.29 225 ASP A C 1
ATOM 1744 O O . ASP A 1 225 ? 27.782 49.376 65.267 1.00 45.74 225 ASP A O 1
ATOM 1749 N N . TRP A 1 226 ? 26.672 49.804 67.162 1.00 49.55 226 TRP A N 1
ATOM 1750 C CA . TRP A 1 226 ? 25.392 49.387 66.593 1.00 50.82 226 TRP A CA 1
ATOM 1751 C C . TRP A 1 226 ? 24.275 50.366 66.941 1.00 52.88 226 TRP A C 1
ATOM 1752 O O . TRP A 1 226 ? 23.970 50.579 68.113 1.00 55.82 226 TRP A O 1
ATOM 1763 N N . LYS A 1 227 ? 23.672 50.971 65.926 1.00 53.13 227 LYS A N 1
ATOM 1764 C CA . LYS A 1 227 ? 22.581 51.901 66.166 1.00 54.63 227 LYS A CA 1
ATOM 1765 C C . LYS A 1 227 ? 21.271 51.258 65.733 1.00 55.03 227 LYS A C 1
ATOM 1766 O O . LYS A 1 227 ? 21.169 50.711 64.633 1.00 53.75 227 LYS A O 1
ATOM 1772 N N . GLN A 1 228 ? 20.275 51.314 66.611 1.00 55.76 228 GLN A N 1
ATOM 1773 C CA . GLN A 1 228 ? 18.967 50.760 66.304 1.00 57.05 228 GLN A CA 1
ATOM 1774 C C . GLN A 1 228 ? 18.169 51.832 65.560 1.00 58.28 228 GLN A C 1
ATOM 1775 O O . GLN A 1 228 ? 18.226 53.011 65.911 1.00 57.79 228 GLN A O 1
ATOM 1781 N N . ILE A 1 229 ? 17.443 51.418 64.526 1.00 58.93 229 ILE A N 1
ATOM 1782 C CA . ILE A 1 229 ? 16.643 52.338 63.725 1.00 61.23 229 ILE A CA 1
ATOM 1783 C C . ILE A 1 229 ? 15.690 53.153 64.601 1.00 63.02 229 ILE A C 1
ATOM 1784 O O . ILE A 1 229 ? 16.032 54.245 65.069 1.00 63.56 229 ILE A O 1
ATOM 1789 N N . ALA A 1 230 ? 14.491 52.623 64.814 1.00 63.29 230 ALA A N 1
ATOM 1790 C CA . ALA A 1 230 ? 13.501 53.297 65.644 1.00 63.91 230 ALA A CA 1
ATOM 1791 C C . ALA A 1 230 ? 13.266 52.415 66.852 1.00 63.94 230 ALA A C 1
ATOM 1792 O O . ALA A 1 230 ? 14.050 52.414 67.805 1.00 63.83 230 ALA A O 1
ATOM 1794 N N . ASP A 1 231 ? 12.180 51.656 66.790 1.00 64.51 231 ASP A N 1
ATOM 1795 C CA . ASP A 1 231 ? 11.810 50.739 67.853 1.00 65.35 231 ASP A CA 1
ATOM 1796 C C . ASP A 1 231 ? 11.701 49.326 67.296 1.00 64.22 231 ASP A C 1
ATOM 1797 O O . ASP A 1 231 ? 11.269 48.404 67.994 1.00 63.13 231 ASP A O 1
ATOM 1802 N N . LYS A 1 232 ? 12.098 49.161 66.036 1.00 63.41 232 LYS A N 1
ATOM 1803 C CA . LYS A 1 232 ? 12.048 47.852 65.396 1.00 63.84 232 LYS A CA 1
ATOM 1804 C C . LYS A 1 232 ? 13.281 47.034 65.738 1.00 62.99 232 LYS A C 1
ATOM 1805 O O . LYS A 1 232 ? 14.113 47.452 66.546 1.00 62.63 232 LYS A O 1
ATOM 1811 N N . GLU A 1 233 ? 13.388 45.861 65.120 1.00 62.89 233 GLU A N 1
ATOM 1812 C CA . GLU A 1 233 ? 14.537 44.985 65.324 1.00 62.29 233 GLU A CA 1
ATOM 1813 C C . GLU A 1 233 ? 15.549 45.145 64.183 1.00 59.62 233 GLU A C 1
ATOM 1814 O O . GLU A 1 233 ? 16.261 44.211 63.834 1.00 61.68 233 GLU A O 1
ATOM 1820 N N . VAL A 1 234 ? 15.606 46.341 63.609 1.00 56.11 234 VAL A N 1
ATOM 1821 C CA . VAL A 1 234 ? 16.532 46.639 62.520 1.00 53.23 234 VAL A CA 1
ATOM 1822 C C . VAL A 1 234 ? 17.747 47.380 63.087 1.00 51.57 234 VAL A C 1
ATOM 1823 O O . VAL A 1 234 ? 17.636 48.522 63.543 1.00 51.88 234 VAL A O 1
ATOM 1827 N N . TYR A 1 235 ? 18.904 46.724 63.062 1.00 48.10 235 TYR A N 1
ATOM 1828 C CA . TYR A 1 235 ? 20.142 47.312 63.572 1.00 44.71 235 TYR A CA 1
ATOM 1829 C C . TYR A 1 235 ? 21.178 47.493 62.457 1.00 42.54 235 TYR A C 1
ATOM 1830 O O . TYR A 1 235 ? 21.553 46.533 61.785 1.00 42.43 235 TYR A O 1
ATOM 1839 N N . LEU A 1 236 ? 21.630 48.726 62.250 1.00 40.54 236 LEU A N 1
ATOM 1840 C CA . LEU A 1 236 ? 22.633 48.994 61.225 1.00 37.25 236 LEU A CA 1
ATOM 1841 C C . LEU A 1 236 ? 23.991 48.952 61.898 1.00 34.13 236 LEU A C 1
ATOM 1842 O O . LEU A 1 236 ? 24.068 48.905 63.109 1.00 37.43 236 LEU A O 1
ATOM 1847 N N . GLY A 1 237 ? 25.066 48.971 61.126 1.00 32.85 237 GLY A N 1
ATOM 1848 C CA . GLY A 1 237 ? 26.377 48.908 61.740 1.00 30.88 237 GLY A CA 1
ATOM 1849 C C . GLY A 1 237 ? 27.224 50.136 61.524 1.00 30.34 237 GLY A C 1
ATOM 1850 O O . GLY A 1 237 ? 26.910 50.983 60.689 1.00 29.86 237 GLY A O 1
ATOM 1851 N N . LEU A 1 238 ? 28.301 50.230 62.292 1.00 29.73 238 LEU A N 1
ATOM 1852 C CA . LEU A 1 238 ? 29.221 51.348 62.194 1.00 31.82 238 LEU A CA 1
ATOM 1853 C C . LEU A 1 238 ? 30.608 50.812 62.521 1.00 31.33 238 LEU A C 1
ATOM 1854 O O . LEU A 1 238 ? 30.826 50.210 63.581 1.00 32.36 238 LEU A O 1
ATOM 1859 N N . GLY A 1 239 ? 31.545 51.021 61.609 1.00 27.78 239 GLY A N 1
ATOM 1860 C CA . GLY A 1 239 ? 32.891 50.538 61.842 1.00 28.13 239 GLY A CA 1
ATOM 1861 C C . GLY A 1 239 ? 33.108 49.143 61.282 1.00 27.15 239 GLY A C 1
ATOM 1862 O O . GLY A 1 239 ? 32.406 48.735 60.366 1.00 25.82 239 GLY A O 1
ATOM 1863 N N . LEU A 1 240 ? 34.073 48.419 61.851 1.00 25.39 240 LEU A N 1
ATOM 1864 C CA . LEU A 1 240 ? 34.450 47.065 61.426 1.00 25.78 240 LEU A CA 1
ATOM 1865 C C . LEU A 1 240 ? 33.272 46.074 61.361 1.00 27.00 240 LEU A C 1
ATOM 1866 O O . LEU A 1 240 ? 32.505 45.963 62.294 1.00 30.26 240 LEU A O 1
ATOM 1871 N N . LYS A 1 241 ? 33.127 45.350 60.259 1.00 27.90 241 LYS A N 1
ATOM 1872 C CA . LYS A 1 241 ? 32.035 44.399 60.148 1.00 27.56 241 LYS A CA 1
ATOM 1873 C C . LYS A 1 241 ? 32.226 43.233 61.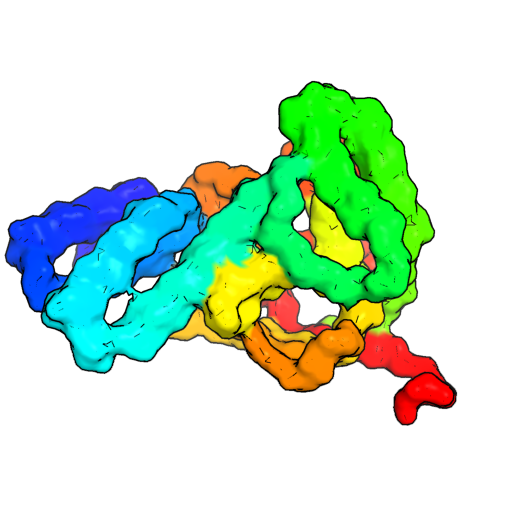119 1.00 27.20 241 LYS A C 1
ATOM 1874 O O . LYS A 1 241 ? 33.356 42.857 61.444 1.00 26.43 241 LYS A O 1
ATOM 1880 N N . CYS A 1 242 ? 31.115 42.664 61.577 1.00 26.19 242 CYS A N 1
ATOM 1881 C CA . CYS A 1 242 ? 31.130 41.548 62.530 1.00 28.78 242 CYS A CA 1
ATOM 1882 C C . CYS A 1 242 ? 30.064 40.650 61.890 1.00 25.70 242 CYS A C 1
ATOM 1883 O O . CYS A 1 242 ? 29.012 41.137 61.523 1.00 26.25 242 CYS A O 1
ATOM 1886 N N . TRP A 1 243 ? 30.357 39.362 61.726 1.00 24.91 243 TRP A N 1
ATOM 1887 C CA . TRP A 1 243 ? 29.442 38.402 61.111 1.00 26.30 243 TRP A CA 1
ATOM 1888 C C . TRP A 1 243 ? 28.975 37.359 62.114 1.00 26.56 243 TRP A C 1
ATOM 1889 O O . TRP A 1 243 ? 29.684 37.015 63.058 1.00 24.61 243 TRP A O 1
ATOM 1900 N N . LEU A 1 244 ? 27.774 36.854 61.887 1.00 26.14 244 LEU A N 1
ATOM 1901 C CA . LEU A 1 244 ? 27.211 35.817 62.730 1.00 30.39 244 LEU A CA 1
ATOM 1902 C C . LEU A 1 244 ? 27.546 34.496 62.032 1.00 31.43 244 LEU A C 1
ATOM 1903 O O . LEU A 1 244 ? 27.005 34.207 60.969 1.00 30.02 244 LEU A O 1
ATOM 1908 N N . VAL A 1 245 ? 28.452 33.710 62.607 1.00 33.02 245 VAL A N 1
ATOM 1909 C CA . VAL A 1 245 ? 28.823 32.423 62.015 1.00 35.65 245 VAL A CA 1
ATOM 1910 C C . VAL A 1 245 ? 28.366 31.342 62.969 1.00 37.81 245 VAL A C 1
ATOM 1911 O O . VAL A 1 245 ? 28.947 31.154 64.041 1.00 38.77 245 VAL A O 1
ATOM 1915 N N . GLY A 1 246 ? 27.318 30.628 62.584 1.00 38.08 246 GLY A N 1
ATOM 1916 C CA . GLY A 1 246 ? 26.811 29.603 63.465 1.00 39.95 246 GLY A CA 1
ATOM 1917 C C . GLY A 1 246 ? 26.095 30.243 64.639 1.00 40.86 246 GLY A C 1
ATOM 1918 O O . GLY A 1 246 ? 25.008 30.781 64.473 1.00 42.73 246 GLY A O 1
ATOM 1919 N N . GLU A 1 247 ? 26.722 30.214 65.813 1.00 43.08 247 GLU A N 1
ATOM 1920 C CA . GLU A 1 247 ? 26.137 30.750 67.044 1.00 44.55 247 GLU A CA 1
ATOM 1921 C C . GLU A 1 247 ? 26.953 31.868 67.672 1.00 45.10 247 GLU A C 1
ATOM 1922 O O . GLU A 1 247 ? 26.554 32.427 68.688 1.00 45.09 247 GLU A O 1
ATOM 1936 N N . ALA A 1 249 ? 29.716 35.502 67.153 1.00 44.82 249 ALA A N 1
ATOM 1937 C CA . ALA A 1 249 ? 29.918 36.736 66.391 1.00 41.88 249 ALA A CA 1
ATOM 1938 C C . ALA A 1 249 ? 31.406 36.750 66.030 1.00 39.23 249 ALA A C 1
ATOM 1939 O O . ALA A 1 249 ? 32.253 36.435 66.861 1.00 37.13 249 ALA A O 1
ATOM 1941 N N . LEU A 1 250 ? 31.724 37.097 64.789 1.00 37.56 250 LEU A N 1
ATOM 1942 C CA . LEU A 1 250 ? 33.117 37.118 64.346 1.00 37.47 250 LEU A CA 1
ATOM 1943 C C . LEU A 1 250 ? 33.423 38.379 63.563 1.00 35.53 250 LEU A C 1
ATOM 1944 O O . LEU A 1 250 ? 32.723 38.708 62.613 1.00 35.15 250 LEU A O 1
ATOM 1949 N N . PRO A 1 251 ? 34.455 39.126 63.976 1.00 33.52 251 PRO A N 1
ATOM 1950 C CA . PRO A 1 251 ? 34.789 40.348 63.234 1.00 32.27 251 PRO A CA 1
ATOM 1951 C C . PRO A 1 251 ? 35.372 39.944 61.880 1.00 32.29 251 PRO A C 1
ATOM 1952 O O . PRO A 1 251 ? 36.113 38.965 61.781 1.00 31.99 251 PRO A O 1
ATOM 1956 N N . ILE A 1 252 ? 35.030 40.682 60.833 1.00 32.86 252 ILE A N 1
ATOM 1957 C CA . ILE A 1 252 ? 35.497 40.334 59.501 1.00 32.48 252 ILE A CA 1
ATOM 1958 C C . ILE A 1 252 ? 37.022 40.237 59.448 1.00 34.45 252 ILE A C 1
ATOM 1959 O O . ILE A 1 252 ? 37.561 39.410 58.713 1.00 31.10 252 ILE A O 1
ATOM 1964 N N . SER A 1 253 ? 37.711 41.043 60.257 1.00 35.31 253 SER A N 1
ATOM 1965 C CA . SER A 1 253 ? 39.167 41.016 60.267 1.00 37.17 253 SER A CA 1
ATOM 1966 C C . SER A 1 253 ? 39.738 39.674 60.737 1.00 37.24 253 SER A C 1
ATOM 1967 O O . SER A 1 253 ? 40.914 39.389 60.516 1.00 36.98 253 SER A O 1
ATOM 1970 N N . ASP A 1 254 ? 38.926 38.847 61.384 1.00 38.58 254 ASP A N 1
ATOM 1971 C CA . ASP A 1 254 ? 39.428 37.553 61.839 1.00 39.56 254 ASP A CA 1
ATOM 1972 C C . ASP A 1 254 ? 39.012 36.450 60.901 1.00 39.20 254 ASP A C 1
ATOM 1973 O O . ASP A 1 254 ? 39.146 35.274 61.224 1.00 42.09 254 ASP A O 1
ATOM 1978 N N . LEU A 1 255 ? 38.485 36.827 59.746 1.00 38.26 255 LEU A N 1
ATOM 1979 C CA . LEU A 1 255 ? 38.072 35.845 58.755 1.00 36.62 255 LEU A CA 1
ATOM 1980 C C . LEU A 1 255 ? 39.110 35.819 57.631 1.00 34.88 255 LEU A C 1
ATOM 1981 O O . LEU A 1 255 ? 39.358 36.844 56.995 1.00 32.94 255 LEU A O 1
ATOM 1986 N N . GLN A 1 256 ? 39.712 34.653 57.399 1.00 32.89 256 GLN A N 1
ATOM 1987 C CA . GLN A 1 256 ? 40.707 34.499 56.337 1.00 33.53 256 GLN A CA 1
ATOM 1988 C C . GLN A 1 256 ? 40.112 33.836 55.094 1.00 32.34 256 GLN A C 1
ATOM 1989 O O . GLN A 1 256 ? 40.335 34.308 53.982 1.00 32.61 256 GLN A O 1
ATOM 1995 N N . ASN A 1 257 ? 39.373 32.745 55.273 1.00 30.92 257 ASN A N 1
ATOM 1996 C CA . ASN A 1 257 ? 38.778 32.053 54.133 1.00 33.35 257 ASN A CA 1
ATOM 1997 C C . ASN A 1 257 ? 37.408 31.439 54.412 1.00 33.28 257 ASN A C 1
ATOM 1998 O O . ASN A 1 257 ? 37.075 31.075 55.541 1.00 33.14 257 ASN A O 1
ATOM 2003 N N . LEU A 1 258 ? 36.614 31.337 53.360 1.00 33.32 258 LEU A N 1
ATOM 2004 C CA . LEU A 1 258 ? 35.309 30.712 53.445 1.00 34.74 258 LEU A CA 1
ATOM 2005 C C . LEU A 1 258 ? 35.282 29.597 52.411 1.00 34.71 258 LEU A C 1
ATOM 2006 O O . LEU A 1 258 ? 35.696 29.795 51.273 1.00 37.00 258 LEU A O 1
ATOM 2011 N N . GLN A 1 259 ? 34.801 28.429 52.818 1.00 36.13 259 GLN A N 1
ATOM 2012 C CA . GLN A 1 259 ? 34.680 27.258 51.945 1.00 37.18 259 GLN A CA 1
ATOM 2013 C C . GLN A 1 259 ? 33.255 26.731 52.114 1.00 34.74 259 GLN A C 1
ATOM 2014 O O . GLN A 1 259 ? 32.926 26.188 53.168 1.00 33.09 259 GLN A O 1
ATOM 2020 N N . VAL A 1 260 ? 32.423 26.896 51.085 1.00 31.46 260 VAL A N 1
ATOM 2021 C CA . VAL A 1 260 ? 31.022 26.463 51.125 1.00 30.21 260 VAL A CA 1
ATOM 2022 C C . VAL A 1 260 ? 30.854 24.954 51.326 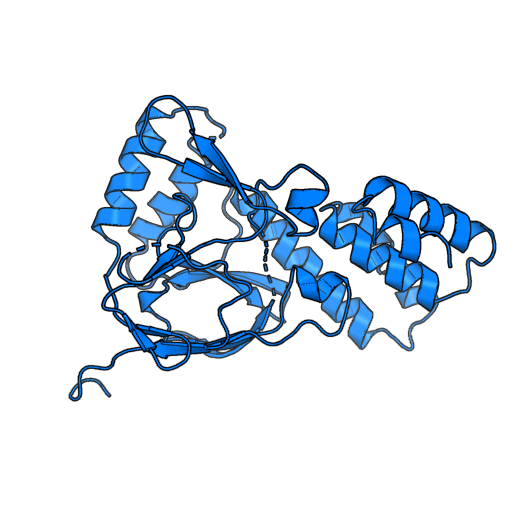1.00 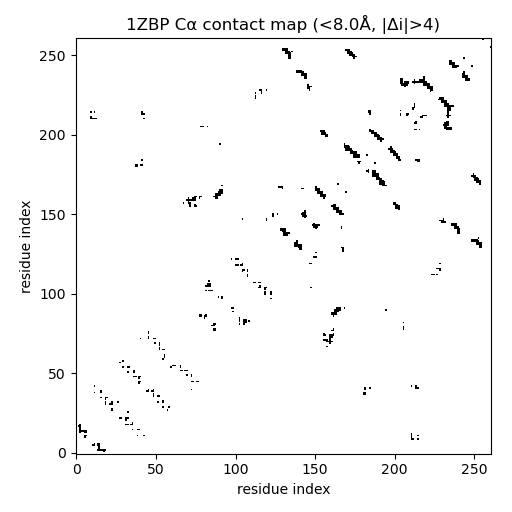30.43 260 VAL A C 1
ATOM 2023 O O . VAL A 1 260 ? 31.637 24.145 50.823 1.00 30.00 260 VAL A O 1
ATOM 2027 N N . ILE A 1 261 ? 29.833 24.579 52.081 1.00 30.31 261 ILE A N 1
ATOM 2028 C CA . ILE A 1 261 ? 29.557 23.176 52.333 1.00 29.13 261 ILE A CA 1
ATOM 2029 C C . ILE A 1 261 ? 28.730 22.682 51.145 1.00 31.59 261 ILE A C 1
ATOM 2030 O O . ILE A 1 261 ? 27.582 23.066 50.997 1.00 32.61 261 ILE A O 1
ATOM 2035 N N . LYS A 1 262 ? 29.328 21.857 50.286 1.00 36.81 262 LYS A N 1
ATOM 2036 C CA . LYS A 1 262 ? 28.629 21.366 49.101 1.00 43.94 262 LYS A CA 1
ATOM 2037 C C . LYS A 1 262 ? 27.736 20.190 49.438 1.00 46.45 262 LYS A C 1
ATOM 2038 O O . LYS A 1 262 ? 27.824 19.627 50.525 1.00 48.18 262 LYS A O 1
ATOM 2044 N N . GLU A 1 263 ? 26.857 19.836 48.506 1.00 50.45 263 GLU A N 1
ATOM 2045 C CA . GLU A 1 263 ? 25.972 18.685 48.680 1.00 53.08 263 GLU A CA 1
ATOM 2046 C C . GLU A 1 263 ? 26.277 17.772 47.496 1.00 53.98 263 GLU A C 1
ATOM 2047 O O . GLU A 1 263 ? 25.648 17.875 46.444 1.00 53.85 263 GLU A O 1
ATOM 2053 N N . LEU A 1 264 ? 27.267 16.899 47.683 1.00 56.08 264 LEU A N 1
ATOM 2054 C CA . LEU A 1 264 ? 27.713 15.971 46.650 1.00 57.28 264 LEU A CA 1
ATOM 2055 C C . LEU A 1 264 ? 26.555 15.396 45.862 1.00 58.79 264 LEU A C 1
ATOM 2056 O O . LEU A 1 264 ? 25.852 14.506 46.335 1.00 61.21 264 LEU A O 1
ATOM 2061 N N . ALA A 1 265 ? 26.374 15.942 44.665 1.00 59.22 265 ALA A N 1
ATOM 2062 C CA . ALA A 1 265 ? 25.331 15.565 43.721 1.00 61.02 265 ALA A CA 1
ATOM 2063 C C . ALA A 1 265 ? 25.101 16.818 42.902 1.00 62.91 265 ALA A C 1
ATOM 2064 O O . ALA A 1 265 ? 24.577 16.754 41.795 1.00 63.96 265 ALA A O 1
ATOM 2066 N N . LEU A 1 266 ? 25.510 17.958 43.459 1.00 65.32 266 LEU A N 1
ATOM 2067 C CA . LEU A 1 266 ? 25.383 19.255 42.790 1.00 67.75 266 LEU A CA 1
ATOM 2068 C C . LEU A 1 266 ? 26.715 19.670 42.170 1.00 69.16 266 LEU A C 1
ATOM 2069 O O . LEU A 1 266 ? 26.747 20.412 41.189 1.00 69.96 266 LEU A O 1
ATOM 2074 N N . GLU A 1 267 ? 27.811 19.189 42.745 1.00 70.40 267 GLU A N 1
ATOM 2075 C CA . GLU A 1 267 ? 29.133 19.507 42.225 1.00 72.48 267 GLU A CA 1
ATOM 2076 C C . GLU A 1 267 ? 30.121 18.536 42.860 1.00 73.70 267 GLU A C 1
ATOM 2077 O O . GLU A 1 267 ? 30.703 17.713 42.119 1.00 74.24 267 GLU A O 1
#

B-factor: mean 46.31, std 14.67, range [12.31, 86.67]

Radius of gyration: 19.25 Å; Cα contacts (8 Å, |Δi|>4): 474; chains: 1; bounding box: 50×57×33 Å